Protein 1F44 (pdb70)

Radius of gyration: 23.49 Å; Cα contacts (8 Å, |Δi|>4): 409; chains: 1; bounding box: 59×59×64 Å

Structure (mmCIF, N/CA/C/O backbone):
data_1F44
#
_entry.id   1F44
#
_cell.length_a   160.653
_cell.length_b   160.653
_cell.length_c   160.653
_cell.angle_alpha   90.00
_cell.angle_beta   90.00
_cell.angle_gamma   90.00
#
_symmetry.space_group_name_H-M   'I 2 3'
#
loop_
_entity.id
_entity.type
_entity.pdbx_description
1 polymer "DNA (5'- D(*TP*AP*TP*AP*AP*CP*TP*TP*CP*GP*TP*AP*TP*AP*GP*C)-3')"
2 polymer "DNA (5'-D(*AP*TP*AP*TP*GP*CP*TP*AP*TP*AP*CP*GP*AP*AP*GP*TP*TP*AP*T)-3')"
3 polymer 'CRE RECOMBINASE'
4 water water
#
loop_
_atom_site.group_PDB
_atom_site.id
_atom_site.type_symbol
_atom_site.label_atom_id
_atom_site.label_alt_id
_atom_site.label_comp_id
_atom_site.label_asym_id
_atom_site.label_entity_id
_atom_site.label_seq_id
_atom_site.pdbx_PDB_ins_code
_atom_site.Cartn_x
_atom_site.Cartn_y
_atom_site.Cartn_z
_atom_site.occupancy
_atom_site.B_iso_or_equiv
_atom_site.auth_seq_id
_atom_site.auth_comp_id
_atom_site.auth_asym_id
_atom_site.auth_atom_id
_atom_site.pdbx_PDB_model_num
ATOM 712 N N . SER C 3 1 ? 144.956 100.877 144.119 1.00 100.00 20 SER A N 1
ATOM 713 C CA . SER C 3 1 ? 145.752 101.440 145.212 1.00 99.40 20 SER A CA 1
ATOM 714 C C . SER C 3 1 ? 144.857 101.684 146.415 1.00 100.00 20 SER A C 1
ATOM 715 O O . SER C 3 1 ? 143.818 102.317 146.292 1.00 99.88 20 SER A O 1
ATOM 718 N N . ASP C 3 2 ? 145.258 101.174 147.572 1.00 99.91 21 ASP A N 1
ATOM 719 C CA . ASP C 3 2 ? 144.474 101.359 148.777 1.00 98.85 21 ASP A CA 1
ATOM 720 C C . ASP C 3 2 ? 144.408 102.831 149.187 1.00 100.00 21 ASP A C 1
ATOM 721 O O . ASP C 3 2 ? 143.320 103.363 149.416 1.00 99.54 21 ASP A O 1
ATOM 726 N N . GLU C 3 3 ? 145.552 103.513 149.239 1.00 100.00 22 GLU A N 1
ATOM 727 C CA . GLU C 3 3 ? 145.529 104.931 149.605 1.00 99.52 22 GLU A CA 1
ATOM 728 C C . GLU C 3 3 ? 144.322 105.534 148.910 1.00 100.00 22 GLU A C 1
ATOM 729 O O . GLU C 3 3 ? 143.573 106.327 149.488 1.00 100.00 22 GLU A O 1
ATOM 735 N N . VAL C 3 4 ? 144.139 105.148 147.655 1.00 95.76 23 VAL A N 1
ATOM 736 C CA . VAL C 3 4 ? 142.990 105.607 146.913 1.00 92.56 23 VAL A CA 1
ATOM 737 C C . VAL C 3 4 ? 141.826 104.672 147.252 1.00 93.17 23 VAL A C 1
ATOM 738 O O . VAL C 3 4 ? 140.720 105.122 147.510 1.00 90.26 23 VAL A O 1
ATOM 742 N N . ARG C 3 5 ? 142.106 103.373 147.326 1.00 95.15 24 ARG A N 1
ATOM 743 C CA . ARG C 3 5 ? 141.085 102.361 147.636 1.00 97.78 24 ARG A CA 1
ATOM 744 C C . ARG C 3 5 ? 140.710 102.413 149.098 1.00 100.00 24 ARG A C 1
ATOM 745 O O . ARG C 3 5 ? 139.623 102.889 149.462 1.00 97.86 24 ARG A O 1
ATOM 753 N N . LYS C 3 6 ? 141.640 101.916 149.922 1.00 99.55 25 LYS A N 1
ATOM 754 C CA . LYS C 3 6 ? 141.507 101.883 151.369 1.00 97.95 25 LYS A CA 1
ATOM 755 C C . LYS C 3 6 ? 140.783 103.158 151.803 1.00 100.00 25 LYS A C 1
ATOM 756 O O . LYS C 3 6 ? 139.931 103.142 152.714 1.00 100.00 25 LYS A O 1
ATOM 762 N N . ASN C 3 7 ? 141.092 104.249 151.112 1.00 98.56 26 ASN A N 1
ATOM 763 C CA . ASN C 3 7 ? 140.420 105.499 151.371 1.00 98.22 26 ASN A CA 1
ATOM 764 C C . ASN C 3 7 ? 139.104 105.551 150.622 1.00 100.00 26 ASN A C 1
ATOM 765 O O . ASN C 3 7 ? 138.096 105.990 151.182 1.00 100.00 26 ASN A O 1
ATOM 770 N N . LEU C 3 8 ? 139.090 105.123 149.361 1.00 95.45 27 LEU A N 1
ATOM 771 C CA . LEU C 3 8 ? 137.824 105.149 148.641 1.00 92.58 27 LEU A CA 1
ATOM 772 C C . LEU C 3 8 ? 136.876 104.104 149.216 1.00 99.82 27 LEU A C 1
ATOM 773 O O . LEU C 3 8 ? 135.730 103.976 148.790 1.00 100.00 27 LEU A O 1
ATOM 778 N N . MET C 3 9 ? 137.350 103.403 150.241 1.00 96.50 28 MET A N 1
ATOM 779 C CA . MET C 3 9 ? 136.492 102.501 150.964 1.00 96.08 28 MET A CA 1
ATOM 780 C C . MET C 3 9 ? 135.747 103.555 151.762 1.00 98.27 28 MET A C 1
ATOM 781 O O . MET C 3 9 ? 134.542 103.489 151.933 1.00 100.00 28 MET A O 1
ATOM 786 N N . ASP C 3 10 ? 136.497 104.564 152.193 1.00 93.48 29 ASP A N 1
ATOM 787 C CA . ASP C 3 10 ? 135.962 105.664 152.986 1.00 93.69 29 ASP A CA 1
ATOM 788 C C . ASP C 3 10 ? 135.652 106.977 152.255 1.00 100.00 29 ASP A C 1
ATOM 789 O O . ASP C 3 10 ? 136.542 107.598 151.650 1.00 100.00 29 ASP A O 1
ATOM 794 N N . MET C 3 11 ? 134.374 107.378 152.361 1.00 100.00 30 MET A N 1
ATOM 795 C CA . MET C 3 11 ? 133.784 108.635 151.835 1.00 99.84 30 MET A CA 1
ATOM 796 C C . MET C 3 11 ? 132.483 108.618 151.010 1.00 100.00 30 MET A C 1
ATOM 797 O O . MET C 3 11 ? 131.818 107.586 150.871 1.00 99.61 30 MET A O 1
ATOM 802 N N . PHE C 3 12 ? 132.142 109.794 150.486 1.00 97.55 31 PHE A N 1
ATOM 803 C CA . PHE C 3 12 ? 130.950 109.984 149.674 1.00 94.23 31 PHE A CA 1
ATOM 804 C C . PHE C 3 12 ? 129.721 109.548 150.479 1.00 100.00 31 PHE A C 1
ATOM 805 O O . PHE C 3 12 ? 129.072 108.535 150.182 1.00 100.00 31 PHE A O 1
ATOM 813 N N . ARG C 3 13 ? 129.456 110.335 151.529 1.00 99.82 32 ARG A N 1
ATOM 814 C CA . ARG C 3 13 ? 128.401 110.116 152.531 1.00 99.92 32 ARG A CA 1
ATOM 815 C C . ARG C 3 13 ? 127.084 109.427 152.198 1.00 100.00 32 ARG A C 1
ATOM 816 O O . ARG C 3 13 ? 126.405 108.917 153.088 1.00 99.67 32 ARG A O 1
ATOM 824 N N . ASP C 3 14 ? 126.705 109.413 150.935 1.00 99.75 33 ASP A N 1
ATOM 825 C CA . ASP C 3 14 ? 125.461 108.758 150.584 1.00 99.68 33 ASP A CA 1
ATOM 826 C C . ASP C 3 14 ? 125.544 107.930 149.315 1.00 100.00 33 ASP A C 1
ATOM 827 O O . ASP C 3 14 ? 125.167 108.378 148.234 1.00 99.92 33 ASP A O 1
ATOM 832 N N . ARG C 3 15 ? 126.053 106.706 149.470 1.00 97.09 34 ARG A N 1
ATOM 833 C CA . ARG C 3 15 ? 126.214 105.747 148.372 1.00 95.01 34 ARG A CA 1
ATOM 834 C C . ARG C 3 15 ? 125.236 105.951 147.222 1.00 98.63 34 ARG A C 1
ATOM 835 O O . ARG C 3 15 ? 125.641 106.356 146.124 1.00 98.46 34 ARG A O 1
ATOM 843 N N . GLN C 3 16 ? 123.954 105.680 147.476 1.00 95.07 35 GLN A N 1
ATOM 844 C CA . GLN C 3 16 ? 122.917 105.805 146.456 1.00 92.97 35 GLN A CA 1
ATOM 845 C C . GLN C 3 16 ? 122.887 107.136 145.685 1.00 91.06 35 GLN A C 1
ATOM 846 O O . GLN C 3 16 ? 121.937 107.423 144.954 1.00 91.99 35 GLN A O 1
ATOM 852 N N . ALA C 3 17 ? 123.959 107.916 145.829 1.00 80.50 36 ALA A N 1
ATOM 853 C CA . ALA C 3 17 ? 124.140 109.172 145.131 1.00 76.96 36 ALA A CA 1
ATOM 854 C C . ALA C 3 17 ? 124.668 108.880 143.724 1.00 78.37 36 ALA A C 1
ATOM 855 O O . ALA C 3 17 ? 124.394 109.627 142.799 1.00 82.02 36 ALA A O 1
ATOM 857 N N . PHE C 3 18 ? 125.443 107.810 143.567 1.00 71.21 37 PHE A N 1
ATOM 858 C CA . PHE C 3 18 ? 125.959 107.430 142.249 1.00 68.66 37 PHE A CA 1
ATOM 859 C C . PHE C 3 18 ? 125.725 105.967 141.986 1.00 62.59 37 PHE A C 1
ATOM 860 O O . PHE C 3 18 ? 125.695 105.144 142.905 1.00 63.11 37 PHE A O 1
ATOM 868 N N . SER C 3 19 ? 125.601 105.630 140.714 1.00 55.77 38 SER A N 1
ATOM 869 C CA . SER C 3 19 ? 125.383 104.249 140.322 1.00 52.89 38 SER A CA 1
ATOM 870 C C . SER C 3 19 ? 126.622 103.431 140.713 1.00 54.52 38 SER A C 1
ATOM 871 O O . SER C 3 19 ? 127.733 103.967 140.819 1.00 54.34 38 SER A O 1
ATOM 874 N N . GLU C 3 20 ? 126.434 102.146 140.966 1.00 50.75 39 GLU A N 1
ATOM 875 C CA . GLU C 3 20 ? 127.562 101.282 141.301 1.00 52.45 39 GLU A CA 1
ATOM 876 C C . GLU C 3 20 ? 128.571 101.268 140.127 1.00 54.42 39 GLU A C 1
ATOM 877 O O . GLU C 3 20 ? 129.782 101.357 140.317 1.00 47.90 39 GLU A O 1
ATOM 883 N N . HIS C 3 21 ? 128.070 101.154 138.905 1.00 53.82 40 HIS A N 1
ATOM 884 C CA . HIS C 3 21 ? 128.972 101.186 137.773 1.00 53.16 40 HIS A CA 1
ATOM 885 C C . HIS C 3 21 ? 129.743 102.508 137.864 1.00 63.20 40 HIS A C 1
ATOM 886 O O . HIS C 3 21 ? 130.966 102.534 137.717 1.00 67.41 40 HIS A O 1
ATOM 893 N N . THR C 3 22 ? 129.043 103.601 138.150 1.00 52.77 41 THR A N 1
ATOM 894 C CA . THR C 3 22 ? 129.735 104.877 138.255 1.00 50.99 41 THR A CA 1
ATOM 895 C C . THR C 3 22 ? 130.860 104.807 139.312 1.00 55.70 41 THR A C 1
ATOM 896 O O . THR C 3 22 ? 131.971 105.274 139.070 1.00 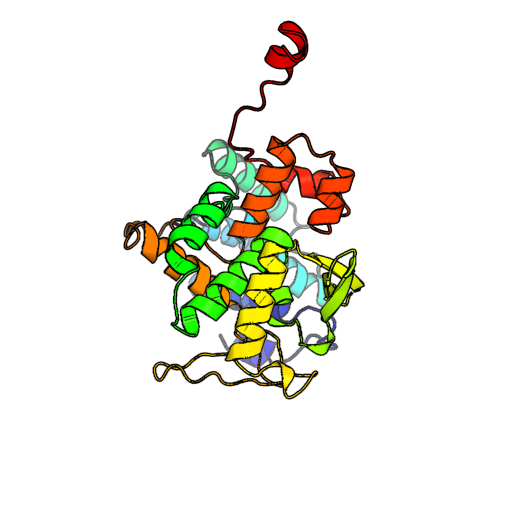54.52 41 THR A O 1
ATOM 900 N N . TRP C 3 23 ? 130.580 104.225 140.473 1.00 47.54 42 TRP A N 1
ATOM 901 C CA . TRP C 3 23 ? 131.604 104.159 141.502 1.00 45.39 42 TRP A CA 1
ATOM 902 C C . TRP C 3 23 ? 132.813 103.394 141.038 1.00 49.50 42 TRP A C 1
ATOM 903 O O . TRP C 3 23 ? 133.934 103.724 141.374 1.00 55.02 42 TRP A O 1
ATOM 924 N N . LYS C 3 24 ? 132.581 102.356 140.254 1.00 48.06 43 LYS A N 1
ATOM 925 C CA . LYS C 3 24 ? 133.664 101.501 139.747 1.00 45.10 43 LYS A CA 1
ATOM 926 C C . LYS C 3 24 ? 134.635 102.290 138.872 1.00 44.23 43 LYS A C 1
ATOM 927 O O . LYS C 3 24 ? 135.841 102.156 138.984 1.00 41.58 43 LYS A O 1
ATOM 933 N N . MET C 3 25 ? 134.082 103.114 137.996 1.00 40.40 44 MET A N 1
ATOM 934 C CA . MET C 3 25 ? 134.892 103.910 137.112 1.00 40.89 44 MET A CA 1
ATOM 935 C C . MET C 3 25 ? 135.669 104.971 137.875 1.00 47.37 44 MET A C 1
ATOM 936 O O . MET C 3 25 ? 136.834 105.207 137.584 1.00 47.33 44 MET A O 1
ATOM 941 N N . LEU C 3 26 ? 135.028 105.592 138.864 1.00 46.23 45 LEU A N 1
ATOM 942 C CA . LEU C 3 26 ? 135.684 106.626 139.665 1.00 45.30 45 LEU A CA 1
ATOM 943 C C . LEU C 3 26 ? 136.934 106.048 140.313 1.00 48.75 45 LEU A C 1
ATOM 944 O O . LEU C 3 26 ? 138.004 106.670 140.350 1.00 46.40 45 LEU A O 1
ATOM 949 N N . LEU C 3 27 ? 136.787 104.833 140.814 1.00 42.10 46 LEU A N 1
ATOM 950 C CA . LEU C 3 27 ? 137.880 104.133 141.459 1.00 41.29 46 LEU A CA 1
ATOM 951 C C . LEU C 3 27 ? 139.009 103.758 140.471 1.00 48.36 46 LEU A C 1
ATOM 952 O O . LEU C 3 27 ? 140.194 103.890 140.792 1.00 44.91 46 LEU A O 1
ATOM 957 N N . SER C 3 28 ? 138.647 103.248 139.292 1.00 43.78 47 SER A N 1
ATOM 958 C CA . SER C 3 28 ? 139.650 102.860 138.313 1.00 42.65 47 SER A CA 1
ATOM 959 C C . SER C 3 28 ? 140.436 104.116 137.891 1.00 42.52 47 SER A C 1
ATOM 960 O O . SER C 3 28 ? 141.665 104.111 137.829 1.00 39.41 47 SER A O 1
ATOM 963 N N . VAL C 3 29 ? 139.710 105.193 137.624 1.00 35.75 48 VAL A N 1
ATOM 964 C CA . VAL C 3 29 ? 140.332 106.440 137.226 1.00 34.04 48 VAL A CA 1
ATOM 965 C C . VAL C 3 29 ? 141.273 106.964 138.325 1.00 41.37 48 VAL A C 1
ATOM 966 O O . VAL C 3 29 ? 142.415 107.322 138.054 1.00 34.92 48 VAL A O 1
ATOM 970 N N . CYS C 3 30 ? 140.805 106.910 139.574 1.00 43.26 49 CYS A N 1
ATOM 971 C CA . CYS C 3 30 ? 141.578 107.353 140.732 1.00 42.13 49 CYS A CA 1
ATOM 972 C C . CYS C 3 30 ? 142.864 106.545 140.907 1.00 41.97 49 CYS A C 1
ATOM 973 O O . CYS C 3 30 ? 143.920 107.078 141.280 1.00 40.74 49 CYS A O 1
ATOM 976 N N . ARG C 3 31 ? 142.785 105.259 140.614 1.00 36.13 50 ARG A N 1
ATOM 977 C CA . ARG C 3 31 ? 143.956 104.419 140.688 1.00 37.42 50 ARG A CA 1
ATOM 978 C C . ARG C 3 31 ? 144.946 104.886 139.610 1.00 44.95 50 ARG A C 1
ATOM 979 O O . ARG C 3 31 ? 146.128 105.067 139.869 1.00 44.95 50 ARG A O 1
ATOM 987 N N . SER C 3 32 ? 144.436 105.105 138.406 1.00 40.46 51 SER A N 1
ATOM 988 C CA . SER C 3 32 ? 145.256 105.536 137.283 1.00 39.99 51 SER A CA 1
ATOM 989 C C . SER C 3 32 ? 145.926 106.885 137.558 1.00 40.01 51 SER A C 1
ATOM 990 O O . SER C 3 32 ? 147.145 107.027 137.444 1.00 36.49 51 SER A O 1
ATOM 993 N N . TRP C 3 33 ? 145.109 107.863 137.906 1.00 32.23 52 TRP A N 1
ATOM 994 C CA . TRP C 3 33 ? 145.588 109.181 138.203 1.00 33.33 52 TRP A CA 1
ATOM 995 C C . TRP C 3 33 ? 146.616 109.145 139.356 1.00 45.75 52 TRP A C 1
ATOM 996 O O . TRP C 3 33 ? 147.657 109.782 139.262 1.00 50.85 52 TRP A O 1
ATOM 1007 N N . ALA C 3 34 ? 146.337 108.371 140.412 1.00 42.63 53 ALA A N 1
ATOM 1008 C CA . ALA C 3 34 ? 147.236 108.249 141.582 1.00 39.15 53 ALA A CA 1
ATOM 1009 C C . ALA C 3 34 ? 148.601 107.628 141.202 1.00 41.39 53 ALA A C 1
ATOM 1010 O O . ALA C 3 34 ? 149.673 108.103 141.627 1.00 36.47 53 ALA A O 1
ATOM 1012 N N . ALA C 3 35 ? 148.557 106.550 140.428 1.00 33.64 54 ALA A N 1
ATOM 1013 C CA . ALA C 3 35 ? 149.777 105.900 139.986 1.00 30.60 54 ALA A CA 1
ATOM 1014 C C . ALA C 3 35 ? 150.637 106.896 139.165 1.00 39.63 54 ALA A C 1
ATOM 1015 O O . ALA C 3 35 ? 151.854 106.939 139.327 1.00 38.89 54 ALA A O 1
ATOM 1017 N N . TRP C 3 36 ? 149.995 107.666 138.271 1.00 31.92 55 TRP A N 1
ATOM 1018 C CA . TRP C 3 36 ? 150.703 108.621 137.410 1.00 30.97 55 TRP A CA 1
ATOM 1019 C C . TRP C 3 36 ? 151.295 109.740 138.237 1.00 39.98 55 TRP A C 1
ATOM 1020 O O . TRP C 3 36 ? 152.385 110.237 137.950 1.00 41.80 55 TRP A O 1
ATOM 1031 N N . CYS C 3 37 ? 150.549 110.158 139.247 1.00 35.39 56 CYS A N 1
ATOM 1032 C CA . CYS C 3 37 ? 151.015 111.189 140.136 1.00 35.21 56 CYS A CA 1
ATOM 1033 C C . CYS C 3 37 ? 152.241 110.658 140.922 1.00 40.77 56 CYS A C 1
ATOM 1034 O O . CYS C 3 37 ? 153.251 111.348 141.103 1.00 38.31 56 CYS A O 1
ATOM 1037 N N . LYS C 3 38 ? 152.156 109.407 141.350 1.00 35.72 57 LYS A N 1
ATOM 1038 C CA . LYS C 3 38 ? 153.247 108.809 142.090 1.00 32.76 57 LYS A CA 1
ATOM 1039 C C . LYS C 3 38 ? 154.535 108.737 141.265 1.00 42.58 57 LYS A C 1
ATOM 1040 O O . LYS C 3 38 ? 155.578 109.191 141.687 1.00 46.40 57 LYS A O 1
ATOM 1046 N N . LEU C 3 39 ? 154.442 108.144 140.083 1.00 38.72 58 LEU A N 1
ATOM 1047 C CA . LEU C 3 39 ? 155.577 107.986 139.178 1.00 37.70 58 LEU A CA 1
ATOM 1048 C C . LEU C 3 39 ? 156.198 109.324 138.779 1.00 36.20 58 LEU A C 1
ATOM 1049 O O . LEU C 3 39 ? 157.395 109.430 138.634 1.00 37.44 58 LEU A O 1
ATOM 1054 N N . ASN C 3 40 ? 155.367 110.330 138.577 1.00 30.51 59 ASN A N 1
ATOM 1055 C CA . ASN C 3 40 ? 155.834 111.611 138.115 1.00 28.63 59 ASN A CA 1
ATOM 1056 C C . ASN C 3 40 ? 155.949 112.607 139.223 1.00 33.09 59 ASN A C 1
ATOM 1057 O O . ASN C 3 40 ? 156.089 113.815 138.995 1.00 33.02 59 ASN A O 1
ATOM 1062 N N . ASN C 3 41 ? 155.801 112.133 140.438 1.00 34.35 60 ASN A N 1
ATOM 1063 C CA . ASN C 3 41 ? 155.898 113.034 141.571 1.00 34.86 60 ASN A CA 1
ATOM 1064 C C . ASN C 3 41 ? 154.997 114.248 141.583 1.00 39.44 60 ASN A C 1
ATOM 1065 O O . ASN C 3 41 ? 155.478 115.353 141.844 1.00 43.73 60 ASN A O 1
ATOM 1070 N N . ARG C 3 42 ? 153.697 114.073 141.344 1.00 35.90 61 ARG A N 1
ATOM 1071 C CA . ARG C 3 42 ? 152.767 115.210 141.423 1.00 33.88 61 ARG A CA 1
ATOM 1072 C C . ARG C 3 42 ? 151.768 114.983 142.553 1.00 43.42 61 ARG A C 1
ATOM 1073 O O . ARG C 3 42 ? 151.572 113.852 143.008 1.00 43.45 61 ARG A O 1
ATOM 1081 N N . LYS C 3 43 ? 151.092 116.053 142.958 1.00 45.25 62 LYS A N 1
ATOM 1082 C CA . LYS C 3 43 ? 150.075 115.997 144.020 1.00 44.51 62 LYS A CA 1
ATOM 1083 C C . LYS C 3 43 ? 148.771 115.445 143.474 1.00 45.20 62 LYS A C 1
ATOM 1084 O O . LYS C 3 43 ? 148.192 116.021 142.557 1.00 42.09 62 LYS A O 1
ATOM 1090 N N . TRP C 3 44 ? 148.296 114.352 144.073 1.00 50.38 63 TRP A N 1
ATOM 1091 C CA . TRP C 3 44 ? 147.052 113.698 143.644 1.00 54.21 63 TRP A CA 1
ATOM 1092 C C . TRP C 3 44 ? 145.747 114.413 143.965 1.00 55.81 63 TRP A C 1
AT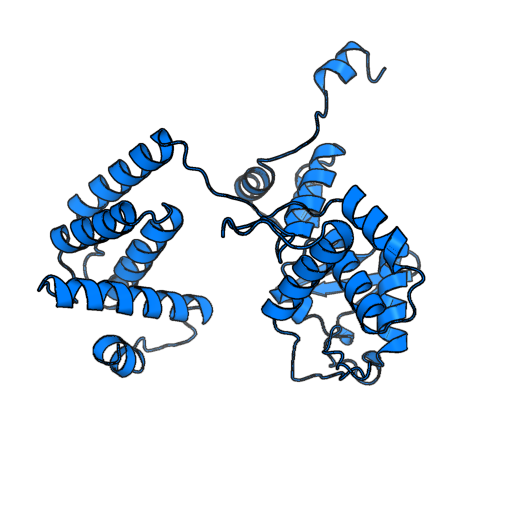OM 1093 O O . TRP C 3 44 ? 144.859 114.469 143.132 1.00 53.38 63 TRP A O 1
ATOM 1104 N N . PHE C 3 45 ? 145.672 115.049 145.128 1.00 58.65 64 PHE A N 1
ATOM 1105 C CA . PHE C 3 45 ? 144.492 115.836 145.496 1.00 58.49 64 PHE A CA 1
ATOM 1106 C C . PHE C 3 45 ? 144.806 116.909 146.530 1.00 51.99 64 PHE A C 1
ATOM 1107 O O . PHE C 3 45 ? 145.456 116.645 147.524 1.00 49.94 64 PHE A O 1
ATOM 1115 N N . PRO C 3 46 ? 144.337 118.125 146.300 1.00 45.82 65 PRO A N 1
ATOM 1116 C CA . PRO C 3 46 ? 143.579 118.474 145.111 1.00 45.73 65 PRO A CA 1
ATOM 1117 C C . PRO C 3 46 ? 144.514 118.566 143.906 1.00 58.97 65 PRO A C 1
ATOM 1118 O O . PRO C 3 46 ? 145.639 119.049 144.009 1.00 60.91 65 PRO A O 1
ATOM 1122 N N . ALA C 3 47 ? 144.014 118.132 142.757 1.00 53.59 66 ALA A N 1
ATOM 1123 C CA . ALA C 3 47 ? 144.783 118.122 141.525 1.00 50.30 66 ALA A CA 1
ATOM 1124 C C . ALA C 3 47 ? 145.094 119.503 140.973 1.00 56.06 66 ALA A C 1
ATOM 1125 O O . ALA C 3 47 ? 144.247 120.371 140.998 1.00 58.39 66 ALA A O 1
ATOM 1127 N N . GLU C 3 48 ? 146.300 119.695 140.434 1.00 52.89 67 GLU A N 1
ATOM 1128 C CA . GLU C 3 48 ? 146.642 120.968 139.804 1.00 51.17 67 GLU A CA 1
ATOM 1129 C C . GLU C 3 48 ? 146.381 120.870 138.324 1.00 47.65 67 GLU A C 1
ATOM 1130 O O . GLU C 3 48 ? 146.771 119.905 137.671 1.00 46.69 67 GLU A O 1
ATOM 1136 N N . PRO C 3 49 ? 145.727 121.889 137.798 1.00 42.96 68 PRO A N 1
ATOM 1137 C CA . PRO C 3 49 ? 145.350 121.939 136.386 1.00 43.02 68 PRO A CA 1
ATOM 1138 C C . PRO C 3 49 ? 146.416 121.501 135.402 1.00 48.14 68 PRO A C 1
ATOM 1139 O O . PRO C 3 49 ? 146.120 120.724 134.484 1.00 46.69 68 PRO A O 1
ATOM 1143 N N . GLU C 3 50 ? 147.632 122.044 135.562 1.00 43.53 69 GLU A N 1
ATOM 1144 C CA . GLU C 3 50 ? 148.759 121.763 134.658 1.00 40.23 69 GLU A CA 1
ATOM 1145 C C . GLU C 3 50 ? 149.097 120.301 134.712 1.00 40.68 69 GLU A C 1
ATOM 1146 O O . GLU C 3 50 ? 149.447 119.690 133.702 1.00 44.23 69 GLU A O 1
ATOM 1152 N N . ASP C 3 51 ? 148.913 119.727 135.893 1.00 32.35 70 ASP A N 1
ATOM 1153 C CA . ASP C 3 51 ? 149.103 118.304 136.097 1.00 33.34 70 ASP A CA 1
ATOM 1154 C C . ASP C 3 51 ? 147.983 117.489 135.429 1.00 40.38 70 ASP A C 1
ATOM 1155 O O . ASP C 3 51 ? 148.234 116.439 134.845 1.00 40.36 70 ASP A O 1
ATOM 1160 N N . VAL C 3 52 ? 146.744 117.951 135.546 1.00 39.41 71 VAL A N 1
ATOM 1161 C CA . VAL C 3 52 ? 145.644 117.227 134.927 1.00 37.60 71 VAL A CA 1
ATOM 1162 C C . VAL C 3 52 ? 145.865 117.274 133.441 1.00 33.53 71 VAL A C 1
ATOM 1163 O O . VAL C 3 52 ? 145.789 116.254 132.760 1.00 35.47 71 VAL A O 1
ATOM 1167 N N . ARG C 3 53 ? 146.179 118.461 132.941 1.00 31.79 72 ARG A N 1
ATOM 1168 C CA . ARG C 3 53 ? 146.459 118.631 131.526 1.00 34.25 72 ARG A CA 1
ATOM 1169 C C . ARG C 3 53 ? 147.492 117.618 131.012 1.00 39.87 72 ARG A C 1
ATOM 1170 O O . ARG C 3 53 ? 147.313 117.003 129.949 1.00 39.89 72 ARG A O 1
ATOM 1178 N N . ASP C 3 54 ? 148.589 117.476 131.751 1.00 35.60 73 ASP A N 1
ATOM 1179 C CA . ASP C 3 54 ? 149.653 116.566 131.340 1.00 33.92 73 ASP A CA 1
ATOM 1180 C C . ASP C 3 54 ? 149.183 115.128 131.431 1.00 34.94 73 ASP A C 1
ATOM 1181 O O . ASP C 3 54 ? 149.528 114.318 130.585 1.00 32.90 73 ASP A O 1
ATOM 1186 N N . TYR C 3 55 ? 148.372 114.813 132.442 1.00 31.29 74 TYR A N 1
ATOM 1187 C CA . TYR C 3 55 ? 147.829 113.450 132.594 1.00 29.37 74 TYR A CA 1
ATOM 1188 C C . TYR C 3 55 ? 146.906 113.068 131.422 1.00 29.44 74 TYR A C 1
ATOM 1189 O O . TYR C 3 55 ? 146.963 111.955 130.909 1.00 32.03 74 TYR A O 1
ATOM 1198 N N . LEU C 3 56 ? 146.090 114.006 130.966 1.00 28.04 75 LEU A N 1
ATOM 1199 C CA . LEU C 3 56 ? 145.221 113.743 129.820 1.00 29.20 75 LEU A CA 1
ATOM 1200 C C . LEU C 3 56 ? 146.068 113.488 128.554 1.00 33.07 75 LEU A C 1
ATOM 1201 O O . LEU C 3 56 ? 145.785 112.580 127.786 1.00 32.24 75 LEU A O 1
ATOM 1206 N N . LEU C 3 57 ? 147.123 114.283 128.359 1.00 29.97 76 LEU A N 1
ATOM 1207 C CA . LEU C 3 57 ? 148.018 114.109 127.210 1.00 27.30 76 LEU A CA 1
ATOM 1208 C C . LEU C 3 57 ? 148.698 112.743 127.276 1.00 29.88 76 LEU A C 1
ATOM 1209 O O . LEU C 3 57 ? 148.940 112.083 126.250 1.00 29.02 76 LEU A O 1
ATOM 1214 N N . TYR C 3 58 ? 148.965 112.311 128.503 1.00 28.34 77 TYR A N 1
ATOM 1215 C CA . TYR C 3 58 ? 149.557 111.009 128.753 1.00 27.14 77 TYR A CA 1
ATOM 1216 C C . TYR C 3 58 ? 148.584 109.891 128.263 1.00 32.57 77 TYR A C 1
ATOM 1217 O O . TYR C 3 58 ? 149.015 108.889 127.647 1.00 28.53 77 TYR A O 1
ATOM 1226 N N . LEU C 3 59 ? 147.280 110.085 128.515 1.00 27.70 78 LEU A N 1
ATOM 1227 C CA . LEU C 3 59 ? 146.264 109.100 128.090 1.00 26.27 78 LEU A CA 1
ATOM 1228 C C . LEU C 3 59 ? 146.223 109.088 126.575 1.00 28.74 78 LEU A C 1
ATOM 1229 O O . LEU C 3 59 ? 146.266 108.020 125.926 1.00 30.54 78 LEU A O 1
ATOM 1234 N N . GLN C 3 60 ? 146.178 110.286 126.004 1.00 25.38 79 GLN A N 1
ATOM 1235 C CA . GLN C 3 60 ? 146.173 110.406 124.570 1.00 24.81 79 GLN A CA 1
ATOM 1236 C C . GLN C 3 60 ? 147.456 109.779 123.956 1.00 35.08 79 GLN A C 1
ATOM 1237 O O . GLN C 3 60 ? 147.395 109.036 122.960 1.00 32.76 79 GLN A O 1
ATOM 1243 N N . ALA C 3 61 ? 148.614 110.058 124.568 1.00 32.93 80 ALA A N 1
ATOM 1244 C CA . ALA C 3 61 ? 149.878 109.535 124.045 1.00 30.09 80 ALA A CA 1
ATOM 1245 C C . ALA C 3 61 ? 149.988 108.024 124.183 1.00 38.62 80 ALA A C 1
ATOM 1246 O O . ALA C 3 61 ? 150.791 107.385 123.488 1.00 34.74 80 ALA A O 1
ATOM 1248 N N . ARG C 3 62 ? 149.129 107.434 125.018 1.00 36.22 81 ARG A N 1
ATOM 1249 C CA . ARG C 3 62 ? 149.103 105.992 125.086 1.00 34.96 81 ARG A CA 1
ATOM 1250 C C . ARG C 3 62 ? 148.049 105.309 124.220 1.00 37.05 81 ARG A C 1
ATOM 1251 O O . ARG C 3 62 ? 147.854 104.111 124.281 1.00 40.65 81 ARG A O 1
ATOM 1259 N N . GLY C 3 63 ? 147.429 106.084 123.352 1.00 30.83 82 GLY A N 1
ATOM 1260 C CA . GLY C 3 63 ? 146.469 105.529 122.414 1.00 33.00 82 GLY A CA 1
ATOM 1261 C C . GLY C 3 63 ? 145.029 105.420 122.906 1.00 35.67 82 GLY A C 1
ATOM 1262 O O . GLY C 3 63 ? 144.250 104.720 122.306 1.00 36.74 82 GLY A O 1
ATOM 1263 N N . LEU C 3 64 ? 144.664 106.109 123.975 1.00 28.56 83 LEU A N 1
ATOM 1264 C CA . LEU C 3 64 ? 143.288 105.994 124.432 1.00 28.58 83 LEU A CA 1
ATOM 1265 C C . LEU C 3 64 ? 142.296 106.821 123.605 1.00 35.25 83 LEU A C 1
ATOM 1266 O O . LEU C 3 64 ? 142.683 107.845 122.997 1.00 33.68 83 LEU A O 1
ATOM 1271 N N . ALA C 3 65 ? 141.029 106.363 123.579 1.00 30.57 84 ALA A N 1
ATOM 1272 C CA . ALA C 3 65 ? 139.963 107.029 122.820 1.00 29.74 84 ALA A CA 1
ATOM 1273 C C . ALA C 3 65 ? 139.544 108.297 123.512 1.00 31.77 84 ALA A C 1
ATOM 1274 O O . ALA C 3 65 ? 139.671 108.406 124.740 1.00 34.74 84 ALA A O 1
ATOM 1276 N N . VAL C 3 66 ? 139.015 109.243 122.742 1.00 30.59 85 VAL A N 1
ATOM 1277 C CA . VAL C 3 66 ? 138.548 110.509 123.311 1.00 31.48 85 VAL A CA 1
ATOM 1278 C C . VAL C 3 66 ? 137.504 110.250 124.406 1.00 30.79 85 VAL A C 1
ATOM 1279 O O . VAL C 3 66 ? 137.562 110.848 125.476 1.00 31.83 85 VAL A O 1
ATOM 1283 N N . LYS C 3 67 ? 136.572 109.335 124.158 1.00 28.62 86 LYS A N 1
ATOM 1284 C CA . LYS C 3 67 ? 135.574 109.048 125.180 1.00 29.98 86 LYS A CA 1
ATOM 1285 C C . LYS C 3 67 ? 136.221 108.541 126.484 1.00 31.85 86 LYS A C 1
ATOM 1286 O O . LYS C 3 67 ? 135.758 108.849 127.577 1.00 32.19 86 LYS A O 1
ATOM 1292 N N . THR C 3 68 ? 137.324 107.803 126.355 1.00 27.84 87 THR A N 1
ATOM 1293 C CA . THR C 3 68 ? 138.047 107.307 127.519 1.00 28.05 87 THR A CA 1
ATOM 1294 C C . THR C 3 68 ? 138.687 108.464 128.287 1.00 32.49 87 THR A C 1
ATOM 1295 O O . THR C 3 68 ? 138.601 108.546 129.530 1.00 28.76 87 THR A O 1
ATOM 1299 N N . ILE C 3 69 ? 139.336 109.364 127.543 1.00 29.89 88 ILE A N 1
ATOM 1300 C CA . ILE C 3 69 ? 139.991 110.527 128.148 1.00 27.93 88 ILE A CA 1
ATOM 1301 C C . ILE C 3 69 ? 138.970 111.426 128.881 1.00 33.42 88 ILE A C 1
ATOM 1302 O O . ILE C 3 69 ? 139.243 111.915 130.004 1.00 30.50 88 ILE A O 1
ATOM 1307 N N . GLN C 3 70 ? 137.800 111.636 128.234 1.00 32.57 89 GLN A N 1
ATOM 1308 C CA . GLN C 3 70 ? 136.675 112.439 128.772 1.00 31.66 89 GLN A CA 1
ATOM 1309 C C . GLN C 3 70 ? 136.230 111.768 130.073 1.00 35.05 89 GLN A C 1
ATOM 1310 O O . GLN C 3 70 ? 135.968 112.442 131.094 1.00 33.81 89 GLN A O 1
ATOM 1316 N N . GLN C 3 71 ? 136.218 110.432 130.069 1.00 32.92 90 GLN A N 1
ATOM 1317 C CA . GLN C 3 71 ? 135.855 109.695 131.280 1.00 33.50 90 GLN A CA 1
ATOM 1318 C C . GLN C 3 71 ? 136.764 110.031 132.487 1.00 39.81 90 GLN A C 1
ATOM 1319 O O . GLN C 3 71 ? 136.279 110.377 133.581 1.00 36.65 90 GLN A O 1
ATOM 1325 N N . HIS C 3 72 ? 138.080 109.926 132.281 1.00 35.20 91 HIS A N 1
ATOM 1326 C CA . HIS C 3 72 ? 139.051 110.211 133.342 1.00 29.73 91 HIS A CA 1
ATOM 1327 C C . HIS C 3 72 ? 138.916 111.657 133.783 1.00 31.23 91 HIS A C 1
ATOM 1328 O O . HIS C 3 72 ? 138.957 111.967 134.953 1.00 36.63 91 HIS A O 1
ATOM 1335 N N . LEU C 3 73 ? 138.772 112.554 132.838 1.00 30.13 92 LEU A N 1
ATOM 1336 C CA . LEU C 3 73 ? 138.620 113.953 133.228 1.00 32.39 92 LEU A CA 1
ATOM 1337 C C . LEU C 3 73 ? 137.337 114.055 134.042 1.00 40.55 92 LEU A C 1
ATOM 1338 O O . LEU C 3 73 ? 137.288 114.775 135.036 1.00 38.52 92 LEU A O 1
ATOM 1343 N N . GLY C 3 74 ? 136.292 113.347 133.574 1.00 40.45 93 GLY A N 1
ATOM 1344 C CA . GLY C 3 74 ? 134.962 113.342 134.204 1.00 38.63 93 GLY A CA 1
ATOM 1345 C C . GLY C 3 74 ? 135.014 112.981 135.689 1.00 41.33 93 GLY A C 1
ATOM 1346 O O . GLY C 3 74 ? 134.516 113.701 136.534 1.00 43.48 93 GLY A O 1
ATOM 1347 N N . GLN C 3 75 ? 135.632 111.862 135.999 1.00 38.68 94 GLN A N 1
ATOM 1348 C CA . GLN C 3 75 ? 135.760 111.443 137.380 1.00 38.48 94 GLN A CA 1
ATOM 1349 C C . GLN C 3 75 ? 136.561 112.422 138.231 1.00 47.11 94 GLN A C 1
ATOM 1350 O O . GLN C 3 75 ? 136.250 112.652 139.404 1.00 45.85 94 GLN A O 1
ATOM 1356 N N . LEU C 3 76 ? 137.606 112.985 137.636 1.00 46.34 95 LEU A N 1
ATOM 1357 C CA . LEU C 3 76 ? 138.464 113.922 138.349 1.00 45.19 95 LEU A CA 1
ATOM 1358 C C . LEU C 3 76 ? 137.626 115.110 138.737 1.00 49.14 95 LEU A C 1
ATOM 1359 O O . LEU C 3 76 ? 137.703 115.598 139.851 1.00 47.66 95 LEU A O 1
ATOM 1364 N N . ASN C 3 77 ? 136.836 115.587 137.784 1.00 49.01 96 ASN A N 1
ATOM 1365 C CA . ASN C 3 77 ? 135.962 116.717 138.033 1.00 50.02 96 ASN A CA 1
ATOM 1366 C C . ASN C 3 77 ? 135.036 116.339 139.185 1.00 62.12 96 ASN A C 1
ATOM 1367 O O . ASN C 3 77 ? 134.802 117.133 140.099 1.00 62.80 96 ASN A O 1
ATOM 1372 N N . MET C 3 78 ? 134.505 115.121 139.132 1.00 62.17 97 MET A N 1
ATOM 1373 C CA . MET C 3 78 ? 133.616 114.672 140.175 1.00 64.91 97 MET A CA 1
ATOM 1374 C C . MET C 3 78 ? 134.361 114.705 141.503 1.00 69.36 97 MET A C 1
ATOM 1375 O O . MET C 3 78 ? 134.229 115.663 142.261 1.00 71.27 97 MET A O 1
ATOM 1380 N N . LEU C 3 79 ? 135.173 113.691 141.776 1.00 64.79 98 LEU A N 1
ATOM 1381 C CA . LEU C 3 79 ? 135.948 113.673 143.018 1.00 66.62 98 LEU A CA 1
ATOM 1382 C C . LEU C 3 79 ? 136.007 115.102 143.589 1.00 72.20 98 LEU A C 1
ATOM 1383 O O . LEU C 3 79 ? 135.658 115.365 144.738 1.00 73.60 98 LEU A O 1
ATOM 1388 N N . HIS C 3 80 ? 136.479 116.015 142.760 1.00 64.12 99 HIS A N 1
ATOM 1389 C CA . HIS C 3 80 ? 136.617 117.398 143.131 1.00 63.05 99 HIS A CA 1
ATOM 1390 C C . HIS C 3 80 ? 135.297 118.140 143.359 1.00 68.30 99 HIS A C 1
ATOM 1391 O O . HIS C 3 80 ? 135.171 118.879 144.332 1.00 69.56 99 HIS A O 1
ATOM 1398 N N . ARG C 3 81 ? 134.332 117.993 142.457 1.00 64.30 100 ARG A N 1
ATOM 1399 C CA . ARG C 3 81 ? 133.067 118.696 142.635 1.00 63.96 100 ARG A CA 1
ATOM 1400 C C . ARG C 3 81 ? 132.455 118.416 144.023 1.00 71.88 100 ARG A C 1
ATOM 1401 O O . ARG C 3 81 ? 131.950 119.330 144.683 1.00 75.20 100 ARG A O 1
ATOM 1409 N N . ARG C 3 82 ? 132.542 117.163 144.473 1.00 65.92 101 ARG A N 1
ATOM 1410 C CA . ARG C 3 82 ? 131.996 116.755 145.765 1.00 66.72 101 ARG A CA 1
ATOM 1411 C C . ARG C 3 82 ? 132.575 117.404 147.022 1.00 82.27 101 ARG A C 1
ATOM 1412 O O . ARG C 3 82 ? 131.895 117.468 148.041 1.00 89.57 101 ARG A O 1
ATOM 1420 N N . SER C 3 83 ? 133.833 117.824 146.983 1.00 79.00 102 SER A N 1
ATOM 1421 C CA . SER C 3 83 ? 134.436 118.462 148.144 1.00 76.46 102 SER A CA 1
ATOM 1422 C C . SER C 3 83 ? 134.556 119.928 147.835 1.00 78.76 102 SER A C 1
ATOM 1423 O O . SER C 3 83 ? 135.503 120.583 148.257 1.00 80.39 102 SER A O 1
ATOM 1426 N N . GLY C 3 84 ? 133.604 120.433 147.063 1.00 74.29 103 GLY A N 1
ATOM 1427 C CA . GLY C 3 84 ? 133.588 121.843 146.692 1.00 74.47 103 GLY A CA 1
ATOM 1428 C C . GLY C 3 84 ? 134.971 122.432 146.435 1.00 77.85 103 GLY A C 1
ATOM 1429 O O . GLY C 3 84 ? 135.515 123.144 147.284 1.00 77.61 103 GLY A O 1
ATOM 1430 N N . LEU C 3 85 ? 135.515 122.130 145.253 1.00 72.73 104 LEU A N 1
ATOM 1431 C CA . LEU C 3 85 ? 136.805 122.642 144.788 1.00 67.62 104 LEU A CA 1
ATOM 1432 C C . LEU C 3 85 ? 136.638 122.868 143.285 1.00 76.22 104 LEU A C 1
ATOM 1433 O O . LEU C 3 85 ? 135.979 122.069 142.609 1.00 79.67 104 LEU A O 1
ATOM 1438 N N . PRO C 3 86 ? 137.187 123.956 142.757 1.00 70.81 105 PRO A N 1
ATOM 1439 C CA . PRO C 3 86 ? 137.072 124.202 141.319 1.00 69.66 105 PRO A CA 1
ATOM 1440 C C . PRO C 3 86 ? 137.403 122.884 140.608 1.00 72.95 105 PRO A C 1
ATOM 1441 O O . PRO C 3 86 ? 138.404 122.228 140.920 1.00 73.69 105 PRO A O 1
ATOM 1445 N N . ARG C 3 87 ? 136.531 122.470 139.701 1.00 66.76 106 ARG A N 1
ATOM 1446 C CA . ARG C 3 87 ? 136.735 121.226 138.979 1.00 64.50 106 ARG A CA 1
ATOM 1447 C C . ARG C 3 87 ? 137.906 121.421 138.050 1.00 63.51 106 ARG A C 1
ATOM 1448 O O . ARG C 3 87 ? 138.027 122.480 137.427 1.00 59.07 106 ARG A O 1
ATOM 1456 N N . PRO C 3 88 ? 138.750 120.393 137.917 1.00 58.76 107 PRO A N 1
ATOM 1457 C CA . PRO C 3 88 ? 139.881 120.513 137.012 1.00 55.98 107 PRO A CA 1
ATOM 1458 C C . PRO C 3 88 ? 139.449 121.104 135.672 1.00 54.61 107 PRO A C 1
ATOM 1459 O O . PRO C 3 88 ? 140.147 121.947 135.115 1.00 55.16 107 PRO A O 1
ATOM 1463 N N . SER C 3 89 ? 138.281 120.707 135.181 1.00 46.92 108 SER A N 1
ATOM 1464 C CA . SER C 3 89 ? 137.807 121.231 133.910 1.00 45.81 108 SER A CA 1
ATOM 1465 C C . SER C 3 89 ? 137.621 122.737 133.840 1.00 59.68 108 SER A C 1
ATOM 1466 O O . SER C 3 89 ? 137.623 123.297 132.746 1.00 61.45 108 SER A O 1
ATOM 1469 N N . ASP C 3 90 ? 137.394 123.399 134.973 1.00 63.98 109 ASP A N 1
ATOM 1470 C CA . ASP C 3 90 ? 137.191 124.845 134.919 1.00 69.10 109 ASP A CA 1
ATOM 1471 C C . ASP C 3 90 ? 138.456 125.674 134.906 1.00 77.62 109 ASP A C 1
ATOM 1472 O O . ASP C 3 90 ? 138.413 126.911 134.955 1.00 78.66 109 ASP A O 1
ATOM 1477 N N . SER C 3 91 ? 139.576 124.972 134.795 1.00 74.74 110 SER A N 1
ATOM 1478 C CA . SER C 3 91 ? 140.888 125.567 134.662 1.00 71.98 110 SER A CA 1
ATOM 1479 C C . SER C 3 91 ? 140.987 125.695 133.159 1.00 67.96 110 SER A C 1
ATOM 1480 O O . SER C 3 91 ? 140.611 124.786 132.444 1.00 70.42 110 SER A O 1
ATOM 1483 N N . ASN C 3 92 ? 141.443 126.818 132.656 1.00 61.33 111 ASN A N 1
ATOM 1484 C CA . ASN C 3 92 ? 141.498 126.944 131.222 1.00 60.82 111 ASN A CA 1
ATOM 1485 C C . ASN C 3 92 ? 142.576 126.071 130.591 1.00 60.54 111 ASN A C 1
ATOM 1486 O O . ASN C 3 92 ? 142.520 125.775 129.403 1.00 60.69 111 ASN A O 1
ATOM 1491 N N . ALA C 3 93 ? 143.524 125.592 131.388 1.00 53.89 112 ALA A N 1
ATOM 1492 C CA . ALA C 3 93 ? 144.561 124.718 130.829 1.00 53.46 112 ALA A CA 1
ATOM 1493 C C . ALA C 3 93 ? 143.965 123.365 130.426 1.00 54.25 112 ALA A C 1
ATOM 1494 O O . ALA C 3 93 ? 144.331 122.784 129.400 1.00 52.75 112 ALA A O 1
ATOM 1496 N N . VAL C 3 94 ? 143.027 122.886 131.235 1.00 50.99 113 VAL A N 1
ATOM 1497 C CA . VAL C 3 94 ? 142.354 121.612 130.980 1.00 51.87 113 VAL A CA 1
ATOM 1498 C C . VAL C 3 94 ? 141.347 121.747 129.840 1.00 56.15 113 VAL A C 1
ATOM 1499 O O . VAL C 3 94 ? 141.168 120.830 129.046 1.00 57.62 113 VAL A O 1
ATOM 1503 N N . SER C 3 95 ? 1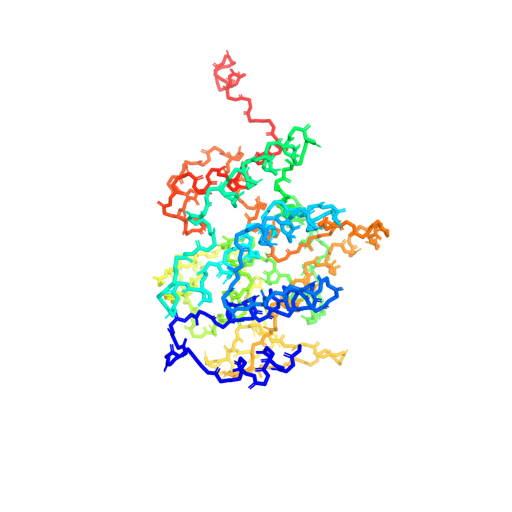40.727 122.917 129.743 1.00 50.92 114 SER A N 1
ATOM 1504 C CA . SER C 3 95 ? 139.771 123.190 128.683 1.00 51.23 114 SER A CA 1
ATOM 1505 C C . SER C 3 95 ? 140.432 123.224 127.321 1.00 51.69 114 SER A C 1
ATOM 1506 O O . SER C 3 95 ? 139.934 122.647 126.371 1.00 55.66 114 SER A O 1
ATOM 1509 N N . LEU C 3 96 ? 141.539 123.937 127.211 1.00 49.15 115 LEU A N 1
ATOM 1510 C CA . LEU C 3 96 ? 142.229 124.017 125.923 1.00 50.36 115 LEU A CA 1
ATOM 1511 C C . LEU C 3 96 ? 142.696 122.627 125.550 1.00 47.76 115 LEU A C 1
ATOM 1512 O O . LEU C 3 96 ? 142.621 122.219 124.376 1.00 47.28 115 LEU A O 1
ATOM 1517 N N . VAL C 3 97 ? 143.178 121.884 126.544 1.00 41.52 116 VAL A N 1
ATOM 1518 C CA . VAL C 3 97 ? 143.655 120.550 126.239 1.00 41.45 116 VAL A CA 1
ATOM 1519 C C . VAL C 3 97 ? 142.612 119.607 125.663 1.00 44.74 116 VAL A C 1
ATOM 1520 O O . VAL C 3 97 ? 142.855 118.948 124.637 1.00 43.58 116 VAL A O 1
ATOM 1524 N N . MET C 3 98 ? 141.445 119.549 126.303 1.00 41.73 117 MET A N 1
ATOM 1525 C CA . MET C 3 98 ? 140.376 118.666 125.821 1.00 41.22 117 MET A CA 1
ATOM 1526 C C . MET C 3 98 ? 139.950 119.033 124.403 1.00 48.99 117 MET A C 1
ATOM 1527 O O . MET C 3 98 ? 139.621 118.174 123.588 1.00 48.84 117 MET A O 1
ATOM 1532 N N . ARG C 3 99 ? 140.030 120.325 124.106 1.00 49.03 118 ARG A N 1
ATOM 1533 C CA . ARG C 3 99 ? 139.707 120.862 122.799 1.00 49.06 118 ARG A CA 1
ATOM 1534 C C . ARG C 3 99 ? 140.786 120.411 121.811 1.00 52.35 118 ARG A C 1
ATOM 1535 O O . ARG C 3 99 ? 140.488 119.797 120.786 1.00 56.51 118 ARG A O 1
ATOM 1543 N N . ARG C 3 100 ? 142.048 120.681 122.129 1.00 48.42 119 ARG A N 1
ATOM 1544 C CA . ARG C 3 100 ? 143.110 120.246 121.235 1.00 49.74 119 ARG A CA 1
ATOM 1545 C C . ARG C 3 100 ? 142.984 118.744 120.982 1.00 58.34 119 ARG A C 1
ATOM 1546 O O . ARG C 3 100 ? 142.915 118.318 119.834 1.00 60.97 119 ARG A O 1
ATOM 1554 N N . ILE C 3 101 ? 142.914 117.962 122.067 1.00 53.46 120 ILE A N 1
ATOM 1555 C CA . ILE C 3 101 ? 142.792 116.490 122.004 1.00 46.74 120 ILE A CA 1
ATOM 1556 C C . ILE C 3 101 ? 141.666 115.998 121.086 1.00 50.54 120 ILE A C 1
ATOM 1557 O O . ILE C 3 101 ? 141.853 115.083 120.272 1.00 53.68 120 ILE A O 1
ATOM 1562 N N . ARG C 3 102 ? 140.509 116.624 121.207 1.00 47.13 121 ARG A N 1
ATOM 1563 C CA . ARG C 3 102 ? 139.366 116.255 120.384 1.00 52.25 121 ARG A CA 1
ATOM 1564 C C . ARG C 3 102 ? 139.628 116.501 118.919 1.00 62.52 121 ARG A C 1
ATOM 1565 O O . ARG C 3 102 ? 139.290 115.689 118.073 1.00 71.20 121 ARG A O 1
ATOM 1573 N N . LYS C 3 103 ? 140.220 117.648 118.628 1.00 56.01 122 LYS A N 1
ATOM 1574 C CA . LYS C 3 103 ? 140.521 118.032 117.256 1.00 51.70 122 LYS A CA 1
ATOM 1575 C C . LYS C 3 103 ? 141.544 117.117 116.584 1.00 57.73 122 LYS A C 1
ATOM 1576 O O . LYS C 3 103 ? 141.307 116.640 115.477 1.00 60.08 122 LYS A O 1
ATOM 1582 N N . GLU C 3 104 ? 142.669 116.855 117.252 1.00 50.05 123 GLU A N 1
ATOM 1583 C CA . GLU C 3 104 ? 143.665 116.001 116.656 1.00 50.18 123 GLU A CA 1
ATOM 1584 C C . GLU C 3 104 ? 143.108 114.618 116.385 1.00 63.25 123 GLU A C 1
ATOM 1585 O O . GLU C 3 104 ? 143.180 114.109 115.257 1.00 62.96 123 GLU A O 1
ATOM 1591 N N . ASN C 3 105 ? 142.587 114.001 117.446 1.00 63.66 124 ASN A N 1
ATOM 1592 C CA . ASN C 3 105 ? 142.039 112.642 117.382 1.00 61.90 124 ASN A CA 1
ATOM 1593 C C . ASN C 3 105 ? 141.075 112.540 116.206 1.00 63.05 124 ASN A C 1
ATOM 1594 O O . ASN C 3 105 ? 141.176 111.638 115.375 1.00 63.55 124 ASN A O 1
ATOM 1599 N N . VAL C 3 106 ? 140.196 113.525 116.099 1.00 56.13 125 VAL A N 1
ATOM 1600 C CA . VAL C 3 106 ? 139.259 113.590 114.989 1.00 58.10 125 VAL A CA 1
ATOM 1601 C C . VAL C 3 106 ? 140.037 113.680 113.660 1.00 73.45 125 VAL A C 1
ATOM 1602 O O . VAL C 3 106 ? 139.914 112.804 112.791 1.00 75.71 125 VAL A O 1
ATOM 1606 N N . ASP C 3 107 ? 140.856 114.719 113.513 1.00 73.85 126 ASP A N 1
ATOM 1607 C CA . ASP C 3 107 ? 141.644 114.891 112.292 1.00 73.80 126 ASP A CA 1
ATOM 1608 C C . ASP C 3 107 ? 142.478 113.652 112.016 1.00 74.21 126 ASP A C 1
ATOM 1609 O O . ASP C 3 107 ? 142.982 113.461 110.913 1.00 74.54 126 ASP A O 1
ATOM 1614 N N . ALA C 3 108 ? 142.594 112.797 113.024 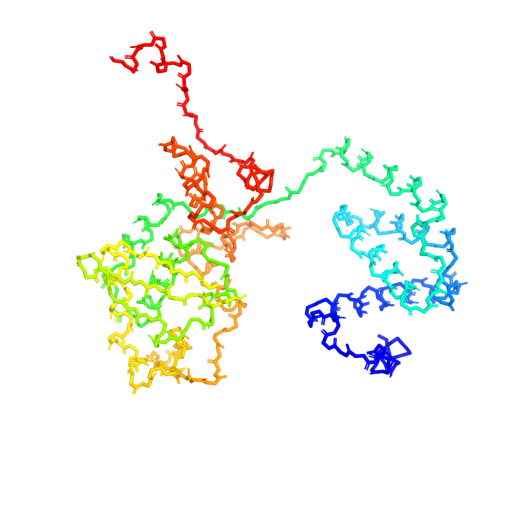1.00 69.72 127 ALA A N 1
ATOM 1615 C CA . ALA C 3 108 ? 143.330 111.552 112.911 1.00 67.90 127 ALA A CA 1
ATOM 1616 C C . ALA C 3 108 ? 142.376 110.496 112.389 1.00 72.40 127 ALA A C 1
ATOM 1617 O O . ALA C 3 108 ? 142.708 109.312 112.328 1.00 75.92 127 ALA A O 1
ATOM 1619 N N . GLY C 3 109 ? 141.171 110.935 112.041 1.00 65.63 128 GLY A N 1
ATOM 1620 C CA . GLY C 3 109 ? 140.140 110.040 111.533 1.00 65.28 128 GLY A CA 1
ATOM 1621 C C . GLY C 3 109 ? 139.482 109.190 112.626 1.00 66.37 128 GLY A C 1
ATOM 1622 O O . GLY C 3 109 ? 138.707 108.284 112.337 1.00 70.11 128 GLY A O 1
ATOM 1623 N N . GLU C 3 110 ? 139.786 109.474 113.881 1.00 55.28 129 GLU A N 1
ATOM 1624 C CA . GLU C 3 110 ? 139.173 108.709 114.948 1.00 51.34 129 GLU A CA 1
ATOM 1625 C C . GLU C 3 110 ? 137.697 109.057 115.130 1.00 55.61 129 GLU A C 1
ATOM 1626 O O . GLU C 3 110 ? 137.303 110.217 115.028 1.00 58.03 129 GLU A O 1
ATOM 1632 N N . ARG C 3 111 ? 136.881 108.021 115.316 1.00 47.20 130 ARG A N 1
ATOM 1633 C CA . ARG C 3 111 ? 135.430 108.150 115.491 1.00 42.97 130 ARG A CA 1
ATOM 1634 C C . ARG C 3 111 ? 134.916 107.025 116.414 1.00 40.09 130 ARG A C 1
ATOM 1635 O O . ARG C 3 111 ? 135.483 105.927 116.461 1.00 36.21 130 ARG A O 1
ATOM 1643 N N . ALA C 3 112 ? 133.837 107.293 117.144 1.00 34.68 131 ALA A N 1
ATOM 1644 C CA . ALA C 3 112 ? 133.277 106.293 118.059 1.00 32.67 131 ALA A CA 1
ATOM 1645 C C . ALA C 3 112 ? 132.874 105.031 117.310 1.00 35.96 131 ALA A C 1
ATOM 1646 O O . ALA C 3 112 ? 132.150 105.075 116.325 1.00 36.19 131 ALA A O 1
ATOM 1648 N N . LYS C 3 113 ? 133.341 103.897 117.796 1.00 30.85 132 LYS A N 1
ATOM 1649 C CA . LYS C 3 113 ? 133.001 102.622 117.198 1.00 30.82 132 LYS A CA 1
ATOM 1650 C C . LYS C 3 113 ? 131.531 102.254 117.529 1.00 30.43 132 LYS A C 1
ATOM 1651 O O . LYS C 3 113 ? 130.846 102.968 118.221 1.00 28.51 132 LYS A O 1
ATOM 1657 N N . GLN C 3 114 ? 131.087 101.107 117.041 1.00 30.74 133 GLN A N 1
ATOM 1658 C CA . GLN C 3 114 ? 129.735 100.624 117.283 1.00 31.40 133 GLN A CA 1
ATOM 1659 C C . GLN C 3 114 ? 129.758 99.107 117.110 1.00 33.56 133 GLN A C 1
ATOM 1660 O O . GLN C 3 114 ? 130.516 98.582 116.289 1.00 29.71 133 GLN A O 1
ATOM 1666 N N . ALA C 3 115 ? 128.982 98.408 117.936 1.00 29.90 134 ALA A N 1
ATOM 1667 C CA . ALA C 3 115 ? 128.913 96.951 117.885 1.00 28.47 134 ALA A CA 1
ATOM 1668 C C . ALA C 3 115 ? 128.586 96.431 116.496 1.00 30.60 134 ALA A C 1
ATOM 1669 O O . ALA C 3 115 ? 127.894 97.082 115.697 1.00 26.31 134 ALA A O 1
ATOM 1671 N N . LEU C 3 116 ? 129.107 95.253 116.211 1.00 26.34 135 LEU A N 1
ATOM 1672 C CA . LEU C 3 116 ? 128.860 94.629 114.939 1.00 26.65 135 LEU A CA 1
ATOM 1673 C C . LEU C 3 116 ? 127.366 94.312 114.959 1.00 29.49 135 LEU A C 1
ATOM 1674 O O . LEU C 3 116 ? 126.854 93.701 115.914 1.00 26.11 135 LEU A O 1
ATOM 1679 N N . ALA C 3 117 ? 126.668 94.755 113.915 1.00 28.19 136 ALA A N 1
ATOM 1680 C CA . ALA C 3 117 ? 125.216 94.575 113.809 1.00 27.76 136 ALA A CA 1
ATOM 1681 C C . ALA C 3 117 ? 124.739 93.123 113.688 1.00 31.63 136 ALA A C 1
ATOM 1682 O O . ALA C 3 117 ? 125.278 92.336 112.918 1.00 27.10 136 ALA A O 1
ATOM 1684 N N . PHE C 3 118 ? 123.709 92.787 114.449 1.00 25.17 137 PHE A N 1
ATOM 1685 C CA . PHE C 3 118 ? 123.079 91.489 114.350 1.00 22.40 137 PHE A CA 1
ATOM 1686 C C . PHE C 3 118 ? 121.712 91.933 113.782 1.00 30.66 137 PHE A C 1
ATOM 1687 O O . PHE C 3 118 ? 120.930 92.595 114.460 1.00 27.28 137 PHE A O 1
ATOM 1695 N N . GLU C 3 119 ? 121.495 91.674 112.499 1.00 26.65 138 GLU A N 1
ATOM 1696 C CA . GLU C 3 119 ? 120.302 92.128 111.798 1.00 24.51 138 GLU A CA 1
ATOM 1697 C C . GLU C 3 119 ? 119.368 91.008 111.455 1.00 26.30 138 GLU A C 1
ATOM 1698 O O . GLU C 3 119 ? 119.624 89.841 111.814 1.00 25.47 138 GLU A O 1
ATOM 1704 N N . ARG C 3 120 ? 118.285 91.340 110.747 1.00 21.25 139 ARG A N 1
ATOM 1705 C CA . ARG C 3 120 ? 117.295 90.327 110.365 1.00 21.85 139 ARG A CA 1
ATOM 1706 C C . ARG C 3 120 ? 117.882 89.159 109.543 1.00 30.33 139 ARG A C 1
ATOM 1707 O O . ARG C 3 120 ? 117.462 88.001 109.696 1.00 28.92 139 ARG A O 1
ATOM 1715 N N . THR C 3 121 ? 118.850 89.453 108.674 1.00 28.82 140 THR A N 1
ATOM 1716 C CA . THR C 3 121 ? 119.489 88.404 107.857 1.00 26.15 140 THR A CA 1
ATOM 1717 C C . THR C 3 121 ? 120.281 87.500 108.767 1.00 32.76 140 THR A C 1
ATOM 1718 O O . THR C 3 121 ? 120.264 86.287 108.610 1.00 34.64 140 THR A O 1
ATOM 1722 N N . ASP C 3 122 ? 120.930 88.091 109.758 1.00 29.87 141 ASP A N 1
ATOM 1723 C CA . ASP C 3 122 ? 121.655 87.324 110.775 1.00 31.05 141 ASP A CA 1
ATOM 1724 C C . ASP C 3 122 ? 120.709 86.457 111.628 1.00 33.65 141 ASP A C 1
ATOM 1725 O O . ASP C 3 122 ? 120.982 85.293 111.880 1.00 29.77 141 ASP A O 1
ATOM 1730 N N . PHE C 3 123 ? 119.594 87.041 112.047 1.00 29.99 142 PHE A N 1
ATOM 1731 C CA . PHE C 3 123 ? 118.609 86.334 112.855 1.00 28.83 142 PHE A CA 1
ATOM 1732 C C . PHE C 3 123 ? 118.009 85.126 112.079 1.00 30.40 142 PHE A C 1
ATOM 1733 O O . PHE C 3 123 ? 117.909 84.005 112.601 1.00 27.82 142 PHE A O 1
ATOM 1741 N N . ASP C 3 124 ? 117.649 85.361 110.827 1.00 29.19 143 ASP A N 1
ATOM 1742 C CA . ASP C 3 124 ? 117.087 84.303 109.991 1.00 29.46 143 ASP A CA 1
ATOM 1743 C C . ASP C 3 124 ? 118.112 83.179 109.788 1.00 36.03 143 ASP A C 1
ATOM 1744 O O . ASP C 3 124 ? 117.777 82.006 109.814 1.00 38.65 143 ASP A O 1
ATOM 1749 N N . GLN C 3 125 ? 119.365 83.544 109.600 1.00 29.67 144 GLN A N 1
ATOM 1750 C CA . GLN C 3 125 ? 120.387 82.553 109.396 1.00 30.60 144 GLN A CA 1
ATOM 1751 C C . GLN C 3 125 ? 120.593 81.725 110.657 1.00 35.43 144 GLN A C 1
ATOM 1752 O O . GLN C 3 125 ? 120.606 80.501 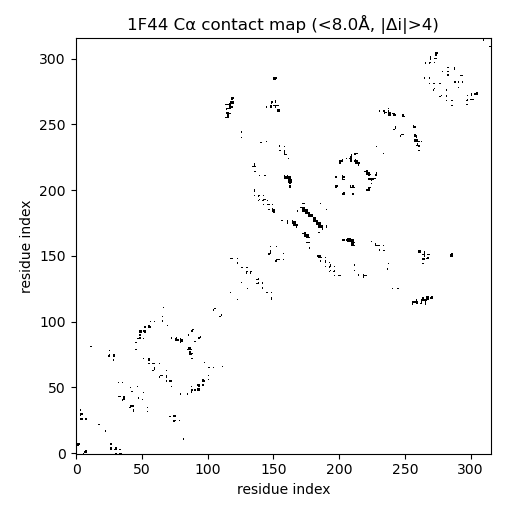110.618 1.00 34.90 144 GLN A O 1
ATOM 1758 N N . VAL C 3 126 ? 120.746 82.386 111.787 1.00 31.95 145 VAL A N 1
ATOM 1759 C CA . VAL C 3 126 ? 120.931 81.672 113.039 1.00 30.41 145 VAL A CA 1
ATOM 1760 C C . VAL C 3 126 ? 119.700 80.811 113.316 1.00 36.36 145 VAL A C 1
ATOM 1761 O O . VAL C 3 126 ? 119.800 79.667 113.777 1.00 35.81 145 VAL A O 1
ATOM 1765 N N . ARG C 3 127 ? 118.528 81.347 113.008 1.00 30.95 146 ARG A N 1
ATOM 1766 C CA . ARG C 3 127 ? 117.317 80.584 113.230 1.00 31.46 146 ARG A CA 1
ATOM 1767 C C . ARG C 3 127 ? 117.301 79.339 112.336 1.00 42.93 146 ARG A C 1
ATOM 1768 O O . ARG C 3 127 ? 116.845 78.270 112.756 1.00 43.69 146 ARG A O 1
ATOM 1776 N N . SER C 3 128 ? 117.844 79.464 111.130 1.00 38.82 147 SER A N 1
ATOM 1777 C CA . SER C 3 128 ? 117.933 78.337 110.220 1.00 37.61 147 SER A CA 1
ATOM 1778 C C . SER C 3 128 ? 118.798 77.233 110.816 1.00 40.56 147 SER A C 1
ATOM 1779 O O . SER C 3 128 ? 118.408 76.081 110.812 1.00 42.93 147 SER A O 1
ATOM 1782 N N . LEU C 3 129 ? 119.963 77.586 111.336 1.00 32.26 148 LEU A N 1
ATOM 1783 C CA . LEU C 3 129 ? 120.837 76.590 111.903 1.00 35.03 148 LEU A CA 1
ATOM 1784 C C . LEU C 3 129 ? 120.292 75.992 113.200 1.00 44.88 148 LEU A C 1
ATOM 1785 O O . LEU C 3 129 ? 120.303 74.786 113.393 1.00 50.63 148 LEU A O 1
ATOM 1790 N N . MET C 3 130 ? 119.844 76.864 114.091 1.00 40.09 149 MET A N 1
ATOM 1791 C CA . MET C 3 130 ? 119.438 76.493 115.433 1.00 34.55 149 MET A CA 1
ATOM 1792 C C . MET C 3 130 ? 118.006 76.025 115.766 1.00 36.28 149 MET A C 1
ATOM 1793 O O . MET C 3 130 ? 117.803 75.341 116.776 1.00 36.32 149 MET A O 1
ATOM 1798 N N . GLU C 3 131 ? 117.017 76.435 114.978 1.00 34.47 150 GLU A N 1
ATOM 1799 C CA . GLU C 3 131 ? 115.624 76.135 115.299 1.00 35.29 150 GLU A CA 1
ATOM 1800 C C . GLU C 3 131 ? 115.232 74.692 115.538 1.00 40.89 150 GLU A C 1
ATOM 1801 O O . GLU C 3 131 ? 114.367 74.435 116.370 1.00 41.37 150 GLU A O 1
ATOM 1807 N N . ASN C 3 132 ? 115.837 73.752 114.813 1.00 41.16 151 ASN A N 1
ATOM 1808 C CA . ASN C 3 132 ? 115.507 72.318 115.008 1.00 45.41 151 ASN A CA 1
ATOM 1809 C C . ASN C 3 132 ? 116.275 71.653 116.160 1.00 47.68 151 ASN A C 1
ATOM 1810 O O . ASN C 3 132 ? 115.980 70.525 116.548 1.00 51.52 151 ASN A O 1
ATOM 1815 N N . SER C 3 133 ? 117.250 72.365 116.709 1.00 40.03 152 SER A N 1
ATOM 1816 C CA . SER C 3 133 ? 118.070 71.839 117.788 1.00 35.35 152 SER A CA 1
ATOM 1817 C C . SER C 3 133 ? 117.318 71.354 119.026 1.00 40.94 152 SER A C 1
ATOM 1818 O O . SER C 3 133 ? 116.339 71.948 119.450 1.00 41.73 152 SER A O 1
ATOM 1821 N N . ASP C 3 134 ? 117.836 70.296 119.634 1.00 35.16 153 ASP A N 1
ATOM 1822 C CA . ASP C 3 134 ? 117.257 69.740 120.841 1.00 32.82 153 ASP A CA 1
ATOM 1823 C C . ASP C 3 134 ? 118.171 70.013 122.042 1.00 36.59 153 ASP A C 1
ATOM 1824 O O . ASP C 3 134 ? 117.900 69.566 123.161 1.00 39.08 153 ASP A O 1
ATOM 1829 N N . ARG C 3 135 ? 119.241 70.777 121.802 1.00 32.39 154 ARG A N 1
ATOM 1830 C CA . ARG C 3 135 ? 120.183 71.151 122.878 1.00 33.33 154 ARG A CA 1
ATOM 1831 C C . ARG C 3 135 ? 119.593 72.284 123.708 1.00 36.50 154 ARG A C 1
ATOM 1832 O O . ARG C 3 135 ? 119.277 73.346 123.169 1.00 36.39 154 ARG A O 1
ATOM 1840 N N . CYS C 3 136 ? 119.513 72.079 125.018 1.00 31.85 155 CYS A N 1
ATOM 1841 C CA . CYS C 3 136 ? 118.972 73.070 125.932 1.00 31.56 155 CYS A CA 1
ATOM 1842 C C . CYS C 3 136 ? 119.609 74.478 125.722 1.00 36.52 155 CYS A C 1
ATOM 1843 O O . CYS C 3 136 ? 118.912 75.485 125.634 1.00 35.04 155 CYS A O 1
ATOM 1846 N N . GLN C 3 137 ? 120.933 74.503 125.630 1.00 32.00 156 GLN A N 1
ATOM 1847 C CA . GLN C 3 137 ? 121.724 75.710 125.359 1.00 31.20 156 GLN A CA 1
ATOM 1848 C C . GLN C 3 137 ? 121.248 76.424 124.076 1.00 32.42 156 GLN A C 1
ATOM 1849 O O . GLN C 3 137 ? 121.081 77.637 124.062 1.00 31.90 156 GLN A O 1
ATOM 1855 N N . ASP C 3 138 ? 121.043 75.668 123.000 1.00 31.88 157 ASP A N 1
ATOM 1856 C CA . ASP C 3 138 ? 120.582 76.256 121.755 1.00 30.51 157 ASP A CA 1
ATOM 1857 C C . ASP C 3 138 ? 119.178 76.785 121.879 1.00 33.75 157 ASP A C 1
ATOM 1858 O O . ASP C 3 138 ? 118.841 77.763 121.256 1.00 32.26 157 ASP A O 1
ATOM 1863 N N . ILE C 3 139 ? 118.334 76.091 122.626 1.00 27.30 158 ILE A N 1
ATOM 1864 C CA . ILE C 3 139 ? 116.945 76.521 122.767 1.00 25.93 158 ILE A CA 1
ATOM 1865 C C . ILE C 3 139 ? 116.915 77.855 123.536 1.00 24.85 158 ILE A C 1
ATOM 1866 O O . ILE C 3 139 ? 116.199 78.795 123.181 1.00 22.25 158 ILE A O 1
ATOM 1871 N N . ARG C 3 140 ? 117.709 77.920 124.602 1.00 26.38 159 ARG A N 1
ATOM 1872 C CA . ARG C 3 140 ? 117.811 79.127 125.420 1.00 26.44 159 ARG A CA 1
ATOM 1873 C C . ARG C 3 140 ? 118.393 80.275 124.606 1.00 32.98 159 ARG A C 1
ATOM 1874 O O . ARG C 3 140 ? 117.868 81.391 124.628 1.00 28.63 159 ARG A O 1
ATOM 1882 N N . ASN C 3 141 ? 119.522 80.010 123.945 1.00 25.99 160 ASN A N 1
ATOM 1883 C CA . ASN C 3 141 ? 120.251 81.040 123.205 1.00 24.68 160 ASN A CA 1
ATOM 1884 C C . ASN C 3 141 ? 119.476 81.648 122.070 1.00 28.21 160 ASN A C 1
ATOM 1885 O O . ASN C 3 141 ? 119.551 82.855 121.830 1.00 26.34 160 ASN A O 1
ATOM 1890 N N . LEU C 3 142 ? 118.715 80.805 121.376 1.00 27.60 161 LEU A N 1
ATOM 1891 C CA . LEU C 3 142 ? 117.883 81.270 120.276 1.00 25.03 161 LEU A CA 1
ATOM 1892 C C . LEU C 3 142 ? 116.708 82.131 120.802 1.00 32.37 161 LEU A C 1
ATOM 1893 O O . LEU C 3 142 ? 116.343 83.146 120.200 1.00 29.38 161 LEU A O 1
ATOM 1898 N N . ALA C 3 143 ? 116.156 81.773 121.959 1.00 27.81 162 ALA A N 1
ATOM 1899 C CA . ALA C 3 143 ? 115.099 82.607 122.509 1.00 22.97 162 ALA A CA 1
ATOM 1900 C C . ALA C 3 143 ? 115.695 83.951 122.919 1.00 28.34 162 ALA A C 1
ATOM 1901 O O . ALA C 3 143 ? 115.035 84.991 122.785 1.00 26.13 162 ALA A O 1
ATOM 1903 N N . PHE C 3 144 ? 116.913 83.912 123.482 1.00 25.57 163 PHE A N 1
ATOM 1904 C CA . PHE C 3 144 ? 117.598 85.121 123.935 1.00 23.21 163 PHE A CA 1
ATOM 1905 C C . PHE C 3 144 ? 117.850 86.046 122.745 1.00 25.85 163 PHE A C 1
ATOM 1906 O O . PHE C 3 144 ? 117.627 87.238 122.831 1.00 25.77 163 PHE A O 1
ATOM 1914 N N . LEU C 3 145 ? 118.302 85.493 121.635 1.00 24.55 164 LEU A N 1
ATOM 1915 C CA . LEU C 3 145 ? 118.602 86.324 120.490 1.00 25.32 164 LEU A CA 1
ATOM 1916 C C . LEU C 3 145 ? 117.326 86.898 119.894 1.00 27.49 164 LEU A C 1
ATOM 1917 O O . LEU C 3 145 ? 117.317 88.031 119.415 1.00 25.45 164 LEU A O 1
ATOM 1922 N N . GLY C 3 146 ? 116.235 86.140 119.971 1.00 21.33 165 GLY A N 1
ATOM 1923 C CA . GLY C 3 146 ? 114.957 86.586 119.428 1.00 19.77 165 GLY A CA 1
ATOM 1924 C C . GLY C 3 146 ? 114.469 87.796 120.228 1.00 24.02 165 GLY A C 1
ATOM 1925 O O . GLY C 3 146 ? 114.048 88.813 119.682 1.00 24.86 165 GLY A O 1
ATOM 1926 N N . ILE C 3 147 ? 114.550 87.689 121.535 1.00 21.20 166 ILE A N 1
ATOM 1927 C CA . ILE C 3 147 ? 114.129 88.784 122.384 1.00 21.79 166 ILE A CA 1
ATOM 1928 C C . ILE C 3 147 ? 115.005 90.017 122.159 1.00 26.71 166 ILE A C 1
ATOM 1929 O O . ILE C 3 147 ? 114.517 91.121 122.084 1.00 24.10 166 ILE A O 1
ATOM 1934 N N . ALA C 3 148 ? 116.307 89.809 122.118 1.00 24.57 167 ALA A N 1
ATOM 1935 C CA . ALA C 3 148 ? 117.245 90.911 121.960 1.00 24.48 167 ALA A CA 1
ATOM 1936 C C . ALA C 3 148 ? 116.961 91.706 120.685 1.00 25.39 167 ALA A C 1
ATOM 1937 O O . ALA C 3 148 ? 116.961 92.939 120.695 1.00 23.55 167 ALA A O 1
ATOM 1939 N N . TYR C 3 149 ? 116.723 90.982 119.586 1.00 22.63 168 TYR A N 1
ATOM 1940 C CA . TYR C 3 149 ? 116.468 91.595 118.299 1.00 21.19 168 TYR A CA 1
ATOM 1941 C C . TYR C 3 149 ? 115.078 92.262 118.223 1.00 28.22 168 TYR A C 1
ATOM 1942 O O . TYR C 3 149 ? 114.952 93.389 117.733 1.00 25.90 168 TYR A O 1
ATOM 1951 N N . ASN C 3 150 ? 114.058 91.550 118.711 1.00 24.88 169 ASN A N 1
ATOM 1952 C CA . ASN C 3 150 ? 112.649 92.001 118.707 1.00 24.05 169 ASN A CA 1
ATOM 1953 C C . ASN C 3 150 ? 112.412 93.199 119.621 1.00 24.69 169 ASN A C 1
ATOM 1954 O O . ASN C 3 150 ? 111.659 94.112 119.287 1.00 25.06 169 ASN A O 1
ATOM 1959 N N . THR C 3 151 ? 113.037 93.178 120.798 1.00 18.87 170 THR A N 1
ATOM 1960 C CA . THR C 3 151 ? 112.798 94.215 121.787 1.00 19.14 170 THR A CA 1
ATOM 1961 C C . THR C 3 151 ? 113.855 95.301 121.859 1.00 23.15 170 THR A C 1
ATOM 1962 O O . THR C 3 151 ? 113.609 96.349 122.442 1.00 22.88 170 THR A O 1
ATOM 1966 N N . LEU C 3 152 ? 115.046 95.052 121.305 1.00 21.90 171 LEU A N 1
ATOM 1967 C CA . LEU C 3 152 ? 116.136 96.040 121.367 1.00 20.83 171 LEU A CA 1
ATOM 1968 C C . LEU C 3 152 ? 116.543 96.315 122.818 1.00 23.78 171 LEU A C 1
ATOM 1969 O O . LEU C 3 152 ? 117.239 97.280 123.120 1.00 23.38 171 LEU A O 1
ATOM 1974 N N . LEU C 3 153 ? 116.146 95.448 123.727 1.00 23.47 172 LEU A N 1
ATOM 1975 C CA . LEU C 3 153 ? 116.543 95.659 125.120 1.00 23.92 172 LEU A CA 1
ATOM 1976 C C . LEU C 3 153 ? 118.049 95.452 125.329 1.00 24.19 172 LEU A C 1
ATOM 1977 O O . LEU C 3 153 ? 118.670 94.592 124.685 1.00 23.34 172 LEU A O 1
ATOM 1982 N N . ARG C 3 154 ? 118.621 96.227 126.257 1.00 21.84 173 ARG A N 1
ATOM 1983 C CA . ARG C 3 154 ? 120.030 96.087 126.635 1.00 23.72 173 ARG A CA 1
ATOM 1984 C C . ARG C 3 154 ? 120.190 94.751 127.400 1.00 27.61 173 ARG A C 1
ATOM 1985 O O . ARG C 3 154 ? 119.245 94.269 128.034 1.00 26.35 173 ARG A O 1
ATOM 1993 N N . ILE C 3 155 ? 121.380 94.170 127.363 1.00 24.02 174 ILE A N 1
ATOM 1994 C CA . ILE C 3 155 ? 121.629 92.916 128.087 1.00 25.27 174 ILE A CA 1
ATOM 1995 C C . ILE C 3 155 ? 121.277 92.961 129.579 1.00 28.26 174 ILE A C 1
ATOM 1996 O O . ILE C 3 155 ? 120.747 91.983 130.083 1.00 27.88 174 ILE A O 1
ATOM 2001 N N . ALA C 3 156 ? 121.558 94.073 130.278 1.00 24.96 175 ALA A N 1
ATOM 2002 C CA . ALA C 3 156 ? 121.200 94.172 131.705 1.00 23.77 175 ALA A CA 1
ATOM 2003 C C . ALA C 3 156 ? 119.682 94.091 131.957 1.00 28.58 175 ALA A C 1
ATOM 2004 O O . ALA C 3 156 ? 119.248 93.557 132.977 1.00 24.65 175 ALA A O 1
ATOM 2006 N N . GLU C 3 157 ? 118.891 94.580 131.002 1.00 23.57 176 GLU A N 1
ATOM 2007 C CA . GLU C 3 157 ? 117.438 94.540 131.104 1.00 21.46 176 GLU A CA 1
ATOM 2008 C C . GLU C 3 157 ? 116.958 93.136 130.804 1.00 27.10 176 GLU A C 1
ATOM 2009 O O . GLU C 3 157 ? 116.035 92.625 131.437 1.00 27.62 176 GLU A O 1
ATOM 2015 N N . ILE C 3 158 ? 117.570 92.504 129.820 1.00 23.22 177 ILE A N 1
ATOM 2016 C CA . ILE C 3 158 ? 117.164 91.156 129.488 1.00 23.99 177 ILE A CA 1
ATOM 2017 C C . ILE C 3 158 ? 117.508 90.202 130.639 1.00 31.62 177 ILE A C 1
ATOM 2018 O O . ILE C 3 158 ? 116.713 89.312 130.972 1.00 28.65 177 ILE A O 1
ATOM 2023 N N . ALA C 3 159 ? 118.669 90.404 131.267 1.00 26.28 178 ALA A N 1
ATOM 2024 C CA . ALA C 3 159 ? 119.084 89.527 132.377 1.00 25.82 178 ALA A CA 1
ATOM 2025 C C . ALA C 3 159 ? 118.090 89.590 133.561 1.00 31.61 178 ALA A C 1
ATOM 2026 O O . ALA C 3 159 ? 117.941 88.637 134.350 1.00 31.19 178 ALA A O 1
ATOM 2028 N N . ARG C 3 160 ? 117.409 90.716 133.669 1.00 27.59 179 ARG A N 1
ATOM 2029 C CA . ARG C 3 160 ? 116.507 90.924 134.774 1.00 27.35 179 ARG A CA 1
ATOM 2030 C C . ARG C 3 160 ? 115.031 90.618 134.565 1.00 29.24 179 ARG A C 1
ATOM 2031 O O . ARG C 3 160 ? 114.232 90.680 135.495 1.00 32.39 179 ARG A O 1
ATOM 2039 N N . ILE C 3 161 ? 114.672 90.190 133.376 1.00 26.63 180 ILE A N 1
ATOM 2040 C CA . ILE C 3 161 ? 113.279 89.821 133.146 1.00 27.25 180 ILE A CA 1
ATOM 2041 C C . ILE C 3 161 ? 112.959 88.570 134.005 1.00 32.22 180 ILE A C 1
ATOM 2042 O O . ILE C 3 161 ? 113.710 87.572 133.985 1.00 27.72 180 ILE A O 1
ATOM 2047 N N . ARG C 3 162 ? 111.842 88.622 134.730 1.00 29.02 181 ARG A N 1
ATOM 2048 C CA . ARG C 3 162 ? 111.373 87.483 135.511 1.00 26.41 181 ARG A CA 1
ATOM 2049 C C . ARG C 3 162 ? 110.157 86.941 134.789 1.00 28.86 181 ARG A C 1
ATOM 2050 O O . ARG C 3 162 ? 109.519 87.663 134.013 1.00 27.73 181 ARG A O 1
ATOM 2058 N N . VAL C 3 163 ? 109.854 85.668 135.005 1.00 26.12 182 VAL A N 1
ATOM 2059 C CA . VAL C 3 163 ? 108.719 85.029 134.349 1.00 24.83 182 VAL A CA 1
ATOM 2060 C C . VAL C 3 163 ? 107.390 85.794 134.546 1.00 28.23 182 VAL A C 1
ATOM 2061 O O . VAL C 3 163 ? 106.580 85.933 133.617 1.00 25.00 182 VAL A O 1
ATOM 2065 N N . LYS C 3 164 ? 107.188 86.318 135.747 1.00 28.57 183 LYS A N 1
ATOM 2066 C CA . LYS C 3 164 ? 105.978 87.069 136.025 1.00 27.43 183 LYS A CA 1
ATOM 2067 C C . LYS C 3 164 ? 105.872 88.340 135.197 1.00 36.22 183 LYS A C 1
ATOM 2068 O O . LYS C 3 164 ? 104.817 88.919 135.133 1.00 36.19 183 LYS A O 1
ATOM 2074 N N . ASP C 3 165 ? 106.956 88.773 134.559 1.00 33.22 184 ASP A N 1
ATOM 2075 C CA . ASP C 3 165 ? 106.915 89.992 133.758 1.00 30.63 184 ASP A CA 1
ATOM 2076 C C . ASP C 3 165 ? 106.230 89.723 132.434 1.00 33.03 184 ASP A C 1
ATOM 2077 O O . ASP C 3 165 ? 105.956 90.638 131.638 1.00 31.30 184 ASP A O 1
ATOM 2082 N N . ILE C 3 166 ? 106.013 88.455 132.158 1.00 25.79 185 ILE A N 1
ATOM 2083 C CA . ILE C 3 166 ? 105.459 88.089 130.856 1.00 29.53 185 ILE A CA 1
ATOM 2084 C C . ILE C 3 166 ? 103.941 87.919 130.883 1.00 38.22 185 ILE A C 1
ATOM 2085 O O . ILE C 3 166 ? 103.418 87.251 131.744 1.00 41.90 185 ILE A O 1
ATOM 2090 N N . SER C 3 167 ? 103.249 88.524 129.927 1.00 33.23 186 SER A N 1
ATOM 2091 C CA . SER C 3 167 ? 101.797 88.402 129.839 1.00 32.33 186 SER A CA 1
ATOM 2092 C C . SER C 3 167 ? 101.480 88.152 128.372 1.00 40.33 186 SER A C 1
ATOM 2093 O O . SER C 3 167 ? 102.387 88.047 127.536 1.00 37.30 186 SER A O 1
ATOM 2096 N N . ARG C 3 168 ? 100.209 88.040 128.038 1.00 43.72 187 ARG A N 1
ATOM 2097 C CA . ARG C 3 168 ? 99.854 87.814 126.647 1.00 43.18 187 ARG A CA 1
ATOM 2098 C C . ARG C 3 168 ? 99.077 88.944 126.029 1.00 53.46 187 ARG A C 1
ATOM 2099 O O . ARG C 3 168 ? 98.351 89.686 126.705 1.00 54.31 187 ARG A O 1
ATOM 2107 N N . THR C 3 169 ? 99.257 89.104 124.734 1.00 47.20 188 THR A N 1
ATOM 2108 C CA . THR C 3 169 ? 98.570 90.156 124.069 1.00 42.39 188 THR A CA 1
ATOM 2109 C C . THR C 3 169 ? 97.917 89.643 122.829 1.00 48.91 188 THR A C 1
ATOM 2110 O O . THR C 3 169 ? 97.700 88.439 122.668 1.00 50.91 188 THR A O 1
ATOM 2114 N N . ASP C 3 170 ? 97.573 90.565 121.954 1.00 47.65 189 ASP A N 1
ATOM 2115 C CA . ASP C 3 170 ? 96.867 90.236 120.747 1.00 47.84 189 ASP A CA 1
ATOM 2116 C C . ASP C 3 170 ? 97.465 89.039 120.032 1.00 48.12 189 ASP A C 1
ATOM 2117 O O . ASP C 3 170 ? 98.621 89.073 119.620 1.00 49.13 189 ASP A O 1
ATOM 2122 N N . GLY C 3 171 ? 96.665 87.991 119.858 1.00 40.82 190 GLY A N 1
ATOM 2123 C CA . GLY C 3 171 ? 97.103 86.814 119.102 1.00 39.82 190 GLY A CA 1
ATOM 2124 C C . GLY C 3 171 ? 97.893 85.791 119.885 1.00 43.71 190 GLY A C 1
ATOM 2125 O O . GLY C 3 171 ? 98.334 84.794 119.341 1.00 44.89 190 GLY A O 1
ATOM 2126 N N . GLY C 3 172 ? 98.083 86.038 121.173 1.00 44.08 191 GLY A N 1
ATOM 2127 C CA . GLY C 3 172 ? 98.833 85.100 121.987 1.00 42.69 191 GLY A CA 1
ATOM 2128 C C . GLY C 3 172 ? 100.278 85.529 122.078 1.00 40.04 191 GLY A C 1
ATOM 2129 O O . GLY C 3 172 ? 101.040 84.965 122.826 1.00 47.10 191 GLY A O 1
ATOM 2130 N N . ARG C 3 173 ? 100.639 86.553 121.337 1.00 33.89 192 ARG A N 1
ATOM 2131 C CA . ARG C 3 173 ? 102.001 87.064 121.391 1.00 33.37 192 ARG A CA 1
ATOM 2132 C C . ARG C 3 173 ? 102.294 87.391 122.824 1.00 35.26 192 ARG A C 1
ATOM 2133 O O . ARG C 3 173 ? 101.384 87.751 123.556 1.00 35.94 192 ARG A O 1
ATOM 2141 N N . MET C 3 174 ? 103.555 87.301 123.226 1.00 30.24 193 MET A N 1
ATOM 2142 C CA . MET C 3 174 ? 103.950 87.686 124.586 1.00 26.67 193 MET A CA 1
ATOM 2143 C C . MET C 3 174 ? 104.184 89.186 124.685 1.00 33.10 193 MET A C 1
ATOM 2144 O O . MET C 3 174 ? 104.548 89.847 123.711 1.00 28.15 193 MET A O 1
ATOM 2149 N N . LEU C 3 175 ? 104.020 89.693 125.897 1.00 32.74 194 LEU A N 1
ATOM 2150 C CA . LEU C 3 175 ? 104.244 91.085 126.219 1.00 33.48 194 LEU A CA 1
ATOM 2151 C C . LEU C 3 175 ? 105.197 91.004 127.391 1.00 35.10 194 LEU A C 1
ATOM 2152 O O . LEU C 3 175 ? 104.976 90.225 128.313 1.00 33.27 194 LEU A O 1
ATOM 2157 N N . ILE C 3 176 ? 106.290 91.748 127.351 1.00 30.22 195 ILE A N 1
ATOM 2158 C CA . ILE C 3 176 ? 107.202 91.698 128.467 1.00 27.29 195 ILE A CA 1
ATOM 2159 C C . ILE C 3 176 ? 107.215 93.047 129.122 1.00 31.03 195 ILE A C 1
ATOM 2160 O O . ILE C 3 176 ? 107.499 94.049 128.482 1.00 33.07 195 ILE A O 1
ATOM 2165 N N . HIS C 3 177 ? 106.935 93.054 130.416 1.00 27.40 196 HIS A N 1
ATOM 2166 C CA . HIS C 3 177 ? 106.932 94.261 131.216 1.00 26.28 196 HIS A CA 1
ATOM 2167 C C . HIS C 3 177 ? 108.345 94.576 131.691 1.00 30.36 196 HIS A C 1
ATOM 2168 O O . HIS C 3 177 ? 109.024 93.715 132.268 1.00 30.57 196 HIS A O 1
ATOM 2175 N N . ILE C 3 178 ? 108.795 95.799 131.438 1.00 29.50 197 ILE A N 1
ATOM 2176 C CA . ILE C 3 178 ? 110.126 96.280 131.866 1.00 30.14 197 ILE A CA 1
ATOM 2177 C C . ILE C 3 178 ? 109.864 97.418 132.855 1.00 39.88 197 ILE A C 1
ATOM 2178 O O . ILE C 3 178 ? 109.217 98.384 132.503 1.00 41.04 197 ILE A O 1
ATOM 2183 N N . GLY C 3 179 ? 110.284 97.283 134.107 1.00 43.84 198 GLY A N 1
ATOM 2184 C CA . GLY C 3 179 ? 110.027 98.348 135.105 1.00 45.65 198 GLY A CA 1
ATOM 2185 C C . GLY C 3 179 ? 111.041 99.492 134.986 1.00 55.71 198 GLY A C 1
ATOM 2186 O O . GLY C 3 179 ? 112.113 99.300 134.409 1.00 60.71 198 GLY A O 1
ATOM 2187 N N . ARG C 3 180 ? 110.701 100.668 135.514 1.00 54.13 199 ARG A N 1
ATOM 2188 C CA . ARG C 3 180 ? 111.596 101.825 135.454 1.00 77.16 199 ARG A CA 1
ATOM 2189 C C . ARG C 3 180 ? 113.071 101.421 135.544 1.00 100.00 199 ARG A C 1
ATOM 2190 O O . ARG C 3 180 ? 113.968 102.230 135.304 1.00 98.73 199 ARG A O 1
ATOM 2198 N N . GLY C 3 189 ? 109.353 101.434 132.817 1.00 70.44 208 GLY A N 1
ATOM 2199 C CA . GLY C 3 189 ? 108.019 100.861 133.027 1.00 68.61 208 GLY A CA 1
ATOM 2200 C C . GLY C 3 189 ? 107.217 100.698 131.724 1.00 62.69 208 GLY A C 1
ATOM 2201 O O . GLY C 3 189 ? 106.104 101.188 131.611 1.00 66.42 208 GLY A O 1
ATOM 2202 N N . VAL C 3 190 ? 107.779 100.003 130.745 1.00 45.04 209 VAL A N 1
ATOM 2203 C CA . VAL C 3 190 ? 107.112 99.828 129.476 1.00 38.69 209 VAL A CA 1
ATOM 2204 C C . VAL C 3 190 ? 106.757 98.369 129.242 1.00 42.64 209 VAL A C 1
ATOM 2205 O O . VAL C 3 190 ? 107.117 97.507 130.041 1.00 41.21 209 VAL A O 1
ATOM 2209 N N . GLU C 3 191 ? 106.046 98.098 128.149 1.00 36.62 210 GLU A N 1
ATOM 2210 C CA . GLU C 3 191 ? 105.688 96.738 127.787 1.00 34.99 210 GLU A CA 1
ATOM 2211 C C . GLU C 3 191 ? 106.276 96.465 126.396 1.00 35.93 210 GLU A C 1
ATOM 2212 O O . GLU C 3 191 ? 106.005 97.212 125.449 1.00 35.06 210 GLU A O 1
ATOM 2218 N N . LYS C 3 192 ? 107.071 95.405 126.273 1.00 27.70 211 LYS A N 1
ATOM 2219 C CA . LYS C 3 192 ? 107.665 95.024 124.985 1.00 26.38 211 LYS A CA 1
ATOM 2220 C C . LYS C 3 192 ? 106.896 93.878 124.326 1.00 27.50 211 LYS A C 1
ATOM 2221 O O . LYS C 3 192 ? 106.739 92.813 124.899 1.00 29.90 211 LYS A O 1
ATOM 2227 N N . ALA C 3 193 ? 106.425 94.092 123.113 1.00 23.94 212 ALA A N 1
ATOM 2228 C CA . ALA C 3 193 ? 105.673 93.061 122.437 1.00 28.10 212 ALA A CA 1
ATOM 2229 C C . ALA C 3 193 ? 106.533 92.189 121.552 1.00 30.78 212 ALA A C 1
ATOM 2230 O O . ALA C 3 193 ? 107.352 92.704 120.776 1.00 31.62 212 ALA A O 1
ATOM 2232 N N . LEU C 3 194 ? 106.300 90.878 121.619 1.00 26.59 213 LEU A N 1
ATOM 2233 C CA . LEU C 3 194 ? 107.039 89.910 120.798 1.00 25.66 213 LEU A CA 1
ATOM 2234 C C . LEU C 3 194 ? 106.178 89.426 119.631 1.00 29.39 213 LEU A C 1
ATOM 2235 O O . LEU C 3 194 ? 104.956 89.407 119.721 1.00 31.27 213 LEU A O 1
ATOM 2240 N N . SER C 3 195 ? 106.836 89.058 118.533 1.00 26.02 214 SER A N 1
ATOM 2241 C CA . SER C 3 195 ? 106.157 88.554 117.361 1.00 23.84 214 SER A CA 1
ATOM 2242 C C . SER C 3 195 ? 105.720 87.136 117.723 1.00 28.96 214 SER A C 1
ATOM 2243 O O . SER C 3 195 ? 106.109 86.613 118.760 1.00 29.73 214 SER A O 1
ATOM 2246 N N . LEU C 3 196 ? 104.896 86.540 116.862 1.00 33.40 215 LEU A N 1
ATOM 2247 C CA . LEU C 3 196 ? 104.388 85.173 117.021 1.00 27.75 215 LEU A CA 1
ATOM 2248 C C . LEU C 3 196 ? 105.569 84.205 117.029 1.00 29.98 215 LEU A C 1
ATOM 2249 O O . LEU C 3 196 ? 105.677 83.332 117.897 1.00 31.74 215 LEU A O 1
ATOM 2254 N N . GLY C 3 197 ? 106.487 84.388 116.079 1.00 25.62 216 GLY A N 1
ATOM 2255 C CA . GLY C 3 197 ? 107.659 83.522 115.986 1.00 24.33 216 GLY A CA 1
ATOM 2256 C C . GLY C 3 197 ? 108.591 83.616 117.201 1.00 31.20 216 GLY A C 1
ATOM 2257 O O . GLY C 3 197 ? 109.074 82.612 117.696 1.00 29.37 216 GLY A O 1
ATOM 2258 N N . VAL C 3 198 ? 108.866 84.834 117.670 1.00 28.25 217 VAL A N 1
ATOM 2259 C CA . VAL C 3 198 ? 109.761 84.966 118.811 1.00 24.92 217 VAL A CA 1
ATOM 2260 C C . VAL C 3 198 ? 109.054 84.467 120.063 1.00 26.69 217 VAL A C 1
ATOM 2261 O O . VAL C 3 198 ? 109.673 83.874 120.930 1.00 28.81 217 VAL A O 1
ATOM 2265 N N . THR C 3 199 ? 107.748 84.709 120.156 1.00 24.28 218 THR A N 1
ATOM 2266 C CA . THR C 3 199 ? 106.974 84.249 121.311 1.00 22.47 218 THR A CA 1
ATOM 2267 C C . THR C 3 199 ? 107.096 82.720 121.318 1.00 25.79 218 THR A C 1
ATOM 2268 O O . THR C 3 199 ? 107.316 82.114 122.345 1.00 26.65 218 THR A O 1
ATOM 2272 N N . LYS C 3 200 ? 106.970 82.102 120.150 1.00 24.30 219 LYS A N 1
ATOM 2273 C CA . LYS C 3 200 ? 107.071 80.662 120.071 1.00 26.20 219 LYS A CA 1
ATOM 2274 C C . LYS C 3 200 ? 108.436 80.135 120.561 1.00 30.31 219 LYS A C 1
ATOM 2275 O O . LYS C 3 200 ? 108.486 79.157 121.295 1.00 32.04 219 LYS A O 1
ATOM 2281 N N . LEU C 3 201 ? 109.527 80.815 120.190 1.00 27.35 220 LEU A N 1
ATOM 2282 C CA . LEU C 3 201 ? 110.885 80.442 120.623 1.00 22.73 220 LEU A CA 1
ATOM 2283 C C . LEU C 3 201 ? 111.024 80.575 122.126 1.00 29.51 220 LEU A C 1
ATOM 2284 O O . LEU C 3 201 ? 111.709 79.773 122.784 1.00 28.24 220 LEU A O 1
ATOM 2289 N N . VAL C 3 202 ? 110.401 81.612 122.683 1.00 23.74 221 VAL A N 1
ATOM 2290 C CA . VAL C 3 202 ? 110.494 81.868 124.115 1.00 23.04 221 VAL A CA 1
ATOM 2291 C C . VAL C 3 202 ? 109.669 80.826 124.863 1.00 27.06 221 VAL A C 1
ATOM 2292 O O . VAL C 3 202 ? 110.067 80.355 125.926 1.00 26.98 221 VAL A O 1
ATOM 2296 N N . GLU C 3 203 ? 108.513 80.477 124.308 1.00 26.11 222 GLU A N 1
ATOM 2297 C CA . GLU C 3 203 ? 107.636 79.465 124.911 1.00 27.64 222 GLU A CA 1
ATOM 2298 C C . GLU C 3 203 ? 108.393 78.128 125.013 1.00 32.50 222 GLU A C 1
ATOM 2299 O O . GLU C 3 203 ? 108.348 77.430 126.044 1.00 32.10 222 GLU A O 1
ATOM 2305 N N . ARG C 3 204 ? 109.147 77.805 123.968 1.00 25.70 223 ARG A N 1
ATOM 2306 C CA . ARG C 3 204 ? 109.904 76.565 123.986 1.00 24.39 223 ARG A CA 1
ATOM 2307 C C . ARG C 3 204 ? 110.936 76.576 125.084 1.00 31.30 223 ARG A C 1
ATOM 2308 O O . ARG C 3 204 ? 111.027 75.641 125.856 1.00 29.76 223 ARG A O 1
ATOM 2316 N N . TRP C 3 205 ? 111.700 77.656 125.182 1.00 29.65 224 TRP A N 1
ATOM 2317 C CA . TRP C 3 205 ? 112.719 77.754 126.228 1.00 25.23 224 TRP A CA 1
ATOM 2318 C C . TRP C 3 205 ? 112.054 77.641 127.610 1.00 30.51 224 TRP A C 1
ATOM 2319 O O . TRP C 3 205 ? 112.556 76.987 128.527 1.00 30.57 224 TRP A O 1
ATOM 2330 N N . ILE C 3 206 ? 110.955 78.350 127.780 1.00 28.89 225 ILE A N 1
ATOM 2331 C CA . ILE C 3 206 ? 110.243 78.328 129.038 1.00 30.53 225 ILE A CA 1
ATOM 2332 C C . ILE C 3 206 ? 109.814 76.859 129.352 1.00 32.09 225 ILE A C 1
ATOM 2333 O O . ILE C 3 206 ? 110.011 76.346 130.459 1.00 29.81 225 ILE A O 1
ATOM 2338 N N . SER C 3 207 ? 109.219 76.198 128.377 1.00 28.28 226 SER A N 1
ATOM 2339 C CA . SER C 3 207 ? 108.752 74.830 128.599 1.00 28.65 226 SER A CA 1
ATOM 2340 C C . SER C 3 207 ? 109.841 73.812 128.949 1.00 32.51 226 SER A C 1
ATOM 2341 O O . SER C 3 207 ? 109.621 72.936 129.785 1.00 35.00 226 SER A O 1
ATOM 2344 N N . VAL C 3 208 ? 111.009 73.928 128.317 1.00 25.79 227 VAL A N 1
ATOM 2345 C CA . VAL C 3 208 ? 112.094 72.992 128.554 1.00 26.07 227 VAL A CA 1
ATOM 2346 C C . VAL C 3 208 ? 112.899 73.266 129.816 1.00 34.74 227 VAL A C 1
ATOM 2347 O O . VAL C 3 208 ? 113.342 72.344 130.506 1.00 33.78 227 VAL A O 1
ATOM 2351 N N . SER C 3 209 ? 113.090 74.537 130.142 1.00 34.43 228 SER A N 1
ATOM 2352 C CA . SER C 3 209 ? 113.900 74.897 131.313 1.00 31.81 228 SER A CA 1
ATOM 2353 C C . SER C 3 209 ? 113.164 74.805 132.668 1.00 33.73 228 SER A C 1
ATOM 2354 O O . SER C 3 209 ? 113.821 74.772 133.719 1.00 29.80 228 SER A O 1
ATOM 2357 N N . GLY C 3 210 ? 111.831 74.877 132.646 1.00 28.01 229 GLY A N 1
ATOM 2358 C CA . GLY C 3 210 ? 111.043 74.854 133.860 1.00 27.28 229 GLY A CA 1
ATOM 2359 C C . GLY C 3 210 ? 111.102 76.170 134.638 1.00 37.82 229 GLY A C 1
ATOM 2360 O O . GLY C 3 210 ? 110.714 76.226 135.799 1.00 38.43 229 GLY A O 1
ATOM 2361 N N . VAL C 3 211 ? 111.574 77.247 134.017 1.00 36.42 230 VAL A N 1
ATOM 2362 C CA . VAL C 3 211 ? 111.653 78.525 134.744 1.00 30.96 230 VAL A CA 1
ATOM 2363 C C . VAL C 3 211 ? 110.287 78.983 135.270 1.00 31.73 230 VAL A C 1
ATOM 2364 O O . VAL C 3 211 ? 110.199 79.621 136.305 1.00 29.93 230 VAL A O 1
ATOM 2368 N N . ALA C 3 212 ? 109.226 78.626 134.557 1.00 25.60 231 ALA A N 1
ATOM 2369 C CA . ALA C 3 212 ? 107.907 79.037 134.942 1.00 25.52 231 ALA A CA 1
ATOM 2370 C C . ALA C 3 212 ? 107.412 78.299 136.203 1.00 37.34 231 ALA A C 1
ATOM 2371 O O . ALA C 3 212 ? 106.295 78.562 136.641 1.00 35.88 231 ALA A O 1
ATOM 2373 N N . ASP C 3 213 ? 108.230 77.414 136.799 1.00 31.15 232 ASP A N 1
ATOM 2374 C CA . ASP C 3 213 ? 107.810 76.706 138.036 1.00 29.26 232 ASP A CA 1
ATOM 2375 C C . ASP C 3 213 ? 107.658 77.668 139.188 1.00 40.63 232 ASP A C 1
ATOM 2376 O O . ASP C 3 213 ? 106.917 77.399 140.134 1.00 45.41 232 ASP A O 1
ATOM 2381 N N . ASP C 3 214 ? 108.351 78.802 139.100 1.00 32.49 233 ASP A N 1
ATOM 2382 C CA . ASP C 3 214 ? 108.244 79.868 140.099 1.00 28.27 233 ASP A CA 1
ATOM 2383 C C . ASP C 3 214 ? 108.246 81.204 139.307 1.00 37.57 233 ASP A C 1
ATOM 2384 O O . ASP C 3 214 ? 109.226 81.542 138.655 1.00 38.43 233 ASP A O 1
ATOM 2389 N N . PRO C 3 215 ? 107.138 81.931 139.340 1.00 35.68 234 PRO A N 1
ATOM 2390 C CA . PRO C 3 215 ? 107.001 83.208 138.623 1.00 32.86 234 PRO A CA 1
ATOM 2391 C C . PRO C 3 215 ? 108.056 84.285 138.935 1.00 36.14 234 PRO A C 1
ATOM 2392 O O . PRO C 3 215 ? 108.268 85.191 138.144 1.00 36.01 234 PRO A O 1
ATOM 2396 N N . ASN C 3 216 ? 108.706 84.179 140.085 1.00 30.68 235 ASN A N 1
ATOM 2397 C CA . ASN C 3 216 ? 109.764 85.107 140.463 1.00 30.08 235 ASN A CA 1
ATOM 2398 C C . ASN C 3 216 ? 111.079 84.720 139.795 1.00 34.60 235 ASN A C 1
ATOM 2399 O O . ASN C 3 216 ? 112.053 85.447 139.906 1.00 35.00 235 ASN A O 1
ATOM 2404 N N . ASN C 3 217 ? 111.130 83.553 139.160 1.00 31.31 236 ASN A N 1
ATOM 2405 C CA . ASN C 3 217 ? 112.361 83.107 138.502 1.00 29.80 236 ASN A CA 1
ATOM 2406 C C . ASN C 3 217 ? 112.698 84.046 137.357 1.00 30.59 236 ASN A C 1
ATOM 2407 O O . ASN C 3 217 ? 111.798 84.466 136.611 1.00 26.89 236 ASN A O 1
ATOM 2412 N N . TYR C 3 218 ? 113.990 84.259 137.137 1.00 29.52 237 TYR A N 1
ATOM 2413 C CA . TYR C 3 218 ? 114.446 85.051 135.996 1.00 26.85 237 TYR A CA 1
ATOM 2414 C C . TYR C 3 218 ? 114.177 84.209 134.774 1.00 31.88 237 TYR A C 1
ATOM 2415 O O . TYR C 3 218 ? 114.283 82.991 134.840 1.00 30.58 237 TYR A O 1
ATOM 2424 N N . LEU C 3 219 ? 113.773 84.840 133.676 1.00 28.30 238 LEU A N 1
ATOM 2425 C CA . LEU C 3 219 ? 113.486 84.086 132.460 1.00 26.15 238 LEU A CA 1
ATOM 2426 C C . LEU C 3 219 ? 114.700 83.271 131.959 1.00 26.99 238 LEU A C 1
ATOM 2427 O O . LEU C 3 219 ? 114.560 82.134 131.530 1.00 25.61 238 LEU A O 1
ATOM 2432 N N . PHE C 3 220 ? 115.886 83.857 131.983 1.00 24.47 239 PHE A N 1
ATOM 2433 C CA . PHE C 3 220 ? 117.061 83.139 131.504 1.00 24.91 239 PHE A CA 1
ATOM 2434 C C . PHE C 3 220 ? 117.903 82.697 132.690 1.00 26.33 239 PHE A C 1
ATOM 2435 O O . PHE C 3 220 ? 118.025 83.420 133.677 1.00 27.93 239 PHE A O 1
ATOM 2443 N N . CYS C 3 221 ? 118.483 81.504 132.586 1.00 25.20 240 CYS A N 1
ATOM 2444 C CA . CYS C 3 221 ? 119.303 80.947 133.665 1.00 25.03 240 CYS A CA 1
ATOM 2445 C C . CYS C 3 221 ? 120.433 80.126 133.050 1.00 28.39 240 CYS A C 1
ATOM 2446 O O . CYS C 3 221 ? 120.451 79.862 131.842 1.00 29.32 240 CYS A O 1
ATOM 2449 N N . ARG C 3 222 ? 121.375 79.734 133.896 1.00 27.81 241 ARG A N 1
ATOM 2450 C CA . ARG C 3 222 ? 122.504 78.916 133.485 1.00 28.02 241 ARG A CA 1
ATOM 2451 C C . ARG C 3 222 ? 122.052 77.548 132.978 1.00 33.16 241 ARG A C 1
ATOM 2452 O O . ARG C 3 222 ? 121.036 76.995 133.416 1.00 31.00 241 ARG A O 1
ATOM 2460 N N . VAL C 3 223 ? 122.858 76.990 132.096 1.00 31.65 242 VAL A N 1
ATOM 2461 C CA . VAL C 3 223 ? 122.648 75.656 131.592 1.00 30.60 242 VAL A CA 1
ATOM 2462 C C . VAL C 3 223 ? 124.034 74.984 131.645 1.00 37.95 242 VAL A C 1
ATOM 2463 O O . VAL C 3 223 ? 124.934 75.323 130.873 1.00 30.53 242 VAL A O 1
ATOM 2467 N N . ARG C 3 224 ? 124.215 74.096 132.632 1.00 37.70 243 ARG A N 1
ATOM 2468 C CA . ARG C 3 224 ? 125.497 73.444 132.835 1.00 34.55 243 ARG A CA 1
ATOM 2469 C C . ARG C 3 224 ? 125.858 72.467 131.729 1.00 36.01 243 ARG A C 1
ATOM 2470 O O . ARG C 3 224 ? 125.035 72.206 130.851 1.00 34.32 243 ARG A O 1
ATOM 2478 N N . LYS C 3 225 ? 127.115 72.010 131.715 1.00 38.75 244 LYS A N 1
ATOM 2479 C CA . LYS C 3 225 ? 127.615 71.106 130.657 1.00 40.19 244 LYS A CA 1
ATOM 2480 C C . LYS C 3 225 ? 126.786 69.826 130.513 1.00 45.98 244 LYS A C 1
ATOM 2481 O O . LYS C 3 225 ? 126.702 69.251 129.428 1.00 47.28 244 LYS A O 1
ATOM 2487 N N . ASN C 3 226 ? 126.153 69.429 131.619 1.00 44.07 245 ASN A N 1
ATOM 2488 C CA . ASN C 3 226 ? 125.232 68.300 131.704 1.00 44.00 245 ASN A CA 1
ATOM 2489 C C . ASN C 3 226 ? 123.998 68.567 130.835 1.00 51.45 245 ASN A C 1
ATOM 2490 O O . ASN C 3 226 ? 123.327 67.635 130.421 1.00 55.70 245 ASN A O 1
ATOM 2495 N N . GLY C 3 227 ? 123.648 69.837 130.639 1.00 43.77 246 GLY A N 1
ATOM 2496 C CA . GLY C 3 227 ? 122.439 70.189 129.898 1.00 38.00 246 GLY A CA 1
ATOM 2497 C C . GLY C 3 227 ? 121.304 70.395 130.918 1.00 36.76 246 GLY A C 1
ATOM 2498 O O . GLY C 3 227 ? 120.130 70.486 130.558 1.00 37.35 246 GLY A O 1
ATOM 2499 N N . VAL C 3 228 ? 121.663 70.524 132.195 1.00 30.00 247 VAL A N 1
ATOM 2500 C CA . VAL C 3 228 ? 120.658 70.744 133.235 1.00 30.71 247 VAL A CA 1
ATOM 2501 C C . VAL C 3 228 ? 120.592 72.240 133.530 1.00 36.00 247 VAL A C 1
ATOM 2502 O O . VAL C 3 228 ? 121.615 72.874 133.851 1.00 32.19 247 VAL A O 1
ATOM 2506 N N . ALA C 3 229 ? 119.389 72.786 133.365 1.00 31.38 248 ALA A N 1
ATOM 2507 C CA . ALA C 3 229 ? 119.077 74.192 133.607 1.00 27.89 248 ALA A CA 1
ATOM 2508 C C . ALA C 3 229 ? 118.983 74.428 135.110 1.00 36.89 248 ALA A C 1
ATOM 2509 O O . ALA C 3 229 ? 118.625 73.525 135.868 1.00 41.29 248 ALA A O 1
ATOM 2511 N N . ALA C 3 230 ? 119.278 75.645 135.546 1.00 30.21 249 ALA A N 1
ATOM 2512 C CA . ALA C 3 230 ? 119.194 75.976 136.952 1.00 28.47 249 ALA A CA 1
ATOM 2513 C C . ALA C 3 230 ? 118.357 77.219 137.167 1.00 31.82 249 ALA A C 1
ATOM 2514 O O . ALA C 3 230 ? 118.886 78.282 137.434 1.00 30.38 249 ALA A O 1
ATOM 2516 N N . PRO C 3 231 ? 117.039 77.082 137.079 1.00 31.36 250 PRO A N 1
ATOM 2517 C CA . PRO C 3 231 ? 116.179 78.229 137.308 1.00 30.45 250 PRO A CA 1
ATOM 2518 C C . PRO C 3 231 ? 116.518 78.873 138.653 1.00 37.40 250 PRO A C 1
ATOM 2519 O O . PRO C 3 231 ? 117.059 78.219 139.559 1.00 37.48 250 PRO A O 1
ATOM 2523 N N . SER C 3 232 ? 116.261 80.174 138.756 1.00 31.49 251 SER A N 1
ATOM 2524 C CA . SER C 3 232 ? 116.556 80.890 139.983 1.00 27.84 251 SER A CA 1
ATOM 2525 C C . SER C 3 232 ? 115.829 82.222 140.045 1.00 33.53 251 SER A C 1
ATOM 2526 O O . SER C 3 232 ? 115.665 82.897 139.029 1.00 32.06 251 SER A O 1
ATOM 2529 N N . ALA C 3 233 ? 115.430 82.611 141.249 1.00 28.85 252 ALA A N 1
ATOM 2530 C CA . ALA C 3 233 ? 114.752 83.881 141.461 1.00 31.32 252 ALA A CA 1
ATOM 2531 C C . ALA C 3 233 ? 115.673 84.854 142.173 1.00 35.42 252 ALA A C 1
ATOM 2532 O O . ALA C 3 233 ? 115.288 85.998 142.436 1.00 37.38 252 ALA A O 1
ATOM 2534 N N . THR C 3 234 ? 116.890 84.411 142.479 1.00 30.07 253 THR A N 1
ATOM 2535 C CA . THR C 3 234 ? 117.832 85.264 143.170 1.00 30.96 253 THR A CA 1
ATOM 2536 C C . THR C 3 234 ? 119.089 85.471 142.341 1.00 38.91 253 THR A C 1
ATOM 2537 O O . THR C 3 234 ? 119.819 86.402 142.554 1.00 44.29 253 THR A O 1
ATOM 2541 N N . SER C 3 235 ? 119.360 84.609 141.390 1.00 32.65 254 SER A N 1
ATOM 2542 C CA . SER C 3 235 ? 120.535 84.825 140.598 1.00 30.98 254 SER A CA 1
ATOM 2543 C C . SER C 3 235 ? 120.220 84.995 139.117 1.00 33.10 254 SER A C 1
ATOM 2544 O O . SER C 3 235 ? 119.553 84.152 138.499 1.00 29.27 254 SER A O 1
ATOM 2547 N N . GLN C 3 236 ? 120.747 86.085 138.543 1.00 31.23 255 GLN A N 1
ATOM 2548 C CA . GLN C 3 236 ? 120.600 86.390 137.110 1.00 28.60 255 GLN A CA 1
ATOM 2549 C C . GLN C 3 236 ? 121.790 85.861 136.331 1.00 30.59 255 GLN A C 1
ATOM 2550 O O . GLN C 3 236 ? 122.860 85.700 136.886 1.00 32.24 255 GLN A O 1
ATOM 2556 N N . LEU C 3 237 ? 121.625 85.636 135.031 1.00 28.60 256 LEU A N 1
ATOM 2557 C CA . LEU C 3 237 ? 122.768 85.303 134.197 1.00 28.42 256 LEU A CA 1
ATOM 2558 C C . LEU C 3 237 ? 123.533 86.642 134.181 1.00 31.01 256 LEU A C 1
ATOM 2559 O O . LEU C 3 237 ? 122.915 87.711 134.196 1.00 32.24 256 LEU A O 1
ATOM 2564 N N . SER C 3 238 ? 124.857 86.621 134.175 1.00 26.04 257 SER A N 1
ATOM 2565 C CA . SER C 3 238 ? 125.609 87.888 134.147 1.00 25.81 257 SER A CA 1
ATOM 2566 C C . SER C 3 238 ? 125.453 88.512 132.731 1.00 31.02 257 SER A C 1
ATOM 2567 O O . SER C 3 238 ? 125.121 87.803 131.759 1.00 30.95 257 SER A O 1
ATOM 2570 N N . THR C 3 239 ? 125.680 89.821 132.609 1.00 29.61 258 THR A N 1
ATOM 2571 C CA . THR C 3 239 ? 125.627 90.451 131.299 1.00 26.09 258 THR A CA 1
ATOM 2572 C C . THR C 3 239 ? 126.820 89.886 130.491 1.00 26.61 258 THR A C 1
ATOM 2573 O O . THR C 3 239 ? 126.766 89.745 129.263 1.00 24.25 258 THR A O 1
ATOM 2577 N N . ARG C 3 240 ? 127.877 89.477 131.199 1.00 28.02 259 ARG A N 1
ATOM 2578 C CA . ARG C 3 240 ? 129.040 88.845 130.537 1.00 24.64 259 ARG A CA 1
ATOM 2579 C C . ARG C 3 240 ? 128.660 87.565 129.756 1.00 26.59 259 ARG A C 1
ATOM 2580 O O . ARG C 3 240 ? 129.081 87.380 128.619 1.00 27.33 259 ARG A O 1
ATOM 2588 N N . ALA C 3 241 ? 127.843 86.694 130.374 1.00 28.96 260 ALA A N 1
ATOM 2589 C CA . ALA C 3 241 ? 127.324 85.440 129.739 1.00 26.08 260 ALA A CA 1
ATOM 2590 C C . ALA C 3 241 ? 126.475 85.744 128.498 1.00 27.38 260 ALA A C 1
ATOM 2591 O O . ALA C 3 241 ? 126.576 85.066 127.479 1.00 29.38 260 ALA A O 1
ATOM 2593 N N . LEU C 3 242 ? 125.623 86.765 128.609 1.00 26.53 261 LEU A N 1
ATOM 2594 C CA . LEU C 3 242 ? 124.754 87.234 127.498 1.00 23.98 261 LEU A CA 1
ATOM 2595 C C . LEU C 3 242 ? 125.627 87.747 126.340 1.00 28.35 261 LEU A C 1
ATOM 2596 O O . LEU C 3 242 ? 125.375 87.464 125.180 1.00 27.66 261 LEU A O 1
ATOM 2601 N N . GLU C 3 243 ? 126.682 88.481 126.664 1.00 26.82 262 GLU A N 1
ATOM 2602 C CA . GLU C 3 243 ? 127.615 88.900 125.613 1.00 25.44 262 GLU A CA 1
ATOM 2603 C C . GLU C 3 243 ? 128.248 87.611 125.010 1.00 30.85 262 GLU A C 1
ATOM 2604 O O . GLU C 3 243 ? 128.471 87.533 123.803 1.00 28.78 262 GLU A O 1
ATOM 2610 N N . GLY C 3 244 ? 128.524 86.609 125.864 1.00 27.82 263 GLY A N 1
ATOM 2611 C CA . GLY C 3 244 ? 129.141 85.347 125.428 1.00 23.95 263 GLY A CA 1
ATOM 2612 C C . GLY C 3 244 ? 128.262 84.593 124.451 1.00 27.97 263 GLY A C 1
ATOM 2613 O O . GLY C 3 244 ? 128.762 83.936 123.527 1.00 29.99 263 GLY A O 1
ATOM 2614 N N . ILE C 3 245 ? 126.938 84.694 124.638 1.00 26.64 264 ILE A N 1
ATOM 2615 C CA . ILE C 3 245 ? 126.000 84.040 123.714 1.00 25.78 264 ILE A CA 1
ATOM 2616 C C . ILE C 3 245 ? 126.133 84.664 122.323 1.00 29.05 264 ILE A C 1
ATOM 2617 O O . ILE C 3 245 ? 126.172 83.958 121.304 1.00 28.15 264 ILE A O 1
ATOM 2622 N N . PHE C 3 246 ? 126.229 85.993 122.279 1.00 23.82 265 PHE A N 1
ATOM 2623 C CA . PHE C 3 246 ? 126.412 86.673 120.994 1.00 23.67 265 PHE A CA 1
ATOM 2624 C C . PHE C 3 246 ? 127.754 86.201 120.354 1.00 28.43 265 PHE A C 1
ATOM 2625 O O . PHE C 3 246 ? 127.803 85.861 119.177 1.00 28.44 265 PHE A O 1
ATOM 2633 N N . GLU C 3 247 ? 128.833 86.208 121.141 1.00 28.73 266 GLU A N 1
ATOM 2634 C CA . GLU C 3 247 ? 130.165 85.792 120.674 1.00 27.66 266 GLU A CA 1
ATOM 2635 C C . GLU C 3 247 ? 130.135 84.359 120.147 1.00 32.04 266 GLU A C 1
ATOM 2636 O O . GLU C 3 247 ? 130.553 84.094 119.021 1.00 32.18 266 GLU A O 1
ATOM 2642 N N . ALA C 3 248 ? 129.596 83.438 120.948 1.00 31.73 267 ALA A N 1
ATOM 2643 C CA . ALA C 3 248 ? 129.494 81.998 120.565 1.00 29.52 267 ALA A CA 1
ATOM 2644 C C . ALA C 3 248 ? 128.747 81.849 119.277 1.00 32.20 267 ALA A C 1
ATOM 2645 O O . ALA C 3 248 ? 129.162 81.125 118.402 1.00 31.40 267 ALA A O 1
ATOM 2647 N N . THR C 3 249 ? 127.615 82.540 119.171 1.00 30.23 268 THR A N 1
ATOM 2648 C CA . THR C 3 249 ? 126.770 82.443 117.989 1.00 30.47 268 THR A CA 1
ATOM 2649 C C . THR C 3 249 ? 127.506 82.932 116.777 1.00 31.67 268 THR A C 1
ATOM 2650 O O . THR C 3 249 ? 127.332 82.403 115.664 1.00 33.46 268 THR A O 1
ATOM 2654 N N . HIS C 3 250 ? 128.330 83.949 116.967 1.00 28.50 269 HIS A N 1
ATOM 2655 C CA . HIS C 3 250 ? 129.089 84.461 115.834 1.00 29.19 269 HIS A CA 1
ATOM 2656 C C . HIS C 3 250 ? 130.111 83.398 115.423 1.00 38.18 269 HIS A C 1
ATOM 2657 O O . HIS C 3 250 ? 130.239 83.077 114.227 1.00 35.27 269 HIS A O 1
ATOM 2664 N N . ARG C 3 251 ? 130.813 82.835 116.422 1.00 39.99 270 ARG A N 1
ATOM 2665 C CA . ARG C 3 251 ? 131.821 81.802 116.159 1.00 40.67 270 ARG A CA 1
ATOM 2666 C C . ARG C 3 251 ? 131.184 80.661 115.394 1.00 46.16 270 ARG A C 1
ATOM 2667 O O . ARG C 3 251 ? 131.740 80.164 114.421 1.00 49.18 270 ARG A O 1
ATOM 2675 N N . LEU C 3 252 ? 129.973 80.300 115.798 1.00 38.09 271 LEU A N 1
ATOM 2676 C CA . LEU C 3 252 ? 129.254 79.227 115.141 1.00 37.27 271 LEU A CA 1
ATOM 2677 C C . LEU C 3 252 ? 129.139 79.419 113.635 1.00 45.84 271 LEU A C 1
ATOM 2678 O O . LEU C 3 252 ? 129.173 78.459 112.868 1.00 49.03 271 LEU A O 1
ATOM 2683 N N . ILE C 3 253 ? 128.958 80.644 113.187 1.00 41.78 272 ILE A N 1
ATOM 2684 C CA . ILE C 3 253 ? 128.775 80.804 111.758 1.00 38.98 272 ILE A CA 1
ATOM 2685 C C . ILE C 3 253 ? 130.059 81.187 111.069 1.00 44.80 272 ILE A C 1
ATOM 2686 O O . ILE C 3 253 ? 130.249 80.880 109.889 1.00 47.60 272 ILE A O 1
ATOM 2691 N N . TYR C 3 254 ? 130.925 81.906 111.777 1.00 35.48 273 TYR A N 1
ATOM 2692 C CA . TYR C 3 254 ? 132.098 82.432 111.115 1.00 34.43 273 TYR A CA 1
ATOM 2693 C C . TYR C 3 254 ? 133.425 81.907 111.585 1.00 37.88 273 TYR A C 1
ATOM 2694 O O . TYR C 3 254 ? 134.444 82.387 111.161 1.00 43.44 273 TYR A O 1
ATOM 2703 N N . GLY C 3 255 ? 133.432 80.986 112.514 1.00 34.68 274 GLY A N 1
ATOM 2704 C CA . GLY C 3 255 ? 134.695 80.498 113.033 1.00 36.23 274 GLY A CA 1
ATOM 2705 C C . GLY C 3 255 ? 135.256 81.478 114.048 1.00 45.62 274 GLY A C 1
ATOM 2706 O O . GLY C 3 255 ? 134.595 82.449 114.394 1.00 48.38 274 GLY A O 1
ATOM 2707 N N . ALA C 3 256 ? 136.462 81.208 114.549 1.00 44.67 275 ALA A N 1
ATOM 2708 C CA . ALA C 3 256 ? 137.095 82.085 115.537 1.00 44.10 275 ALA A CA 1
ATOM 2709 C C . ALA C 3 256 ? 137.489 83.429 114.940 1.00 49.47 275 ALA A C 1
ATOM 2710 O O . ALA C 3 256 ? 137.666 83.562 113.727 1.00 49.03 275 ALA A O 1
ATOM 2712 N N . LYS C 3 257 ? 137.600 84.438 115.794 1.00 50.67 276 LYS A N 1
ATOM 2713 C CA . LYS C 3 257 ? 137.925 85.784 115.311 1.00 51.31 276 LYS A CA 1
ATOM 2714 C C . LYS C 3 257 ? 139.385 86.077 115.078 1.00 61.61 276 LYS A C 1
ATOM 2715 O O . LYS C 3 257 ? 140.256 85.440 115.669 1.00 61.78 276 LYS A O 1
ATOM 2721 N N . ASP C 3 258 ? 139.653 87.056 114.214 1.00 64.03 277 ASP A N 1
ATOM 2722 C CA . ASP C 3 258 ? 141.031 87.431 113.922 1.00 66.37 277 ASP A CA 1
ATOM 2723 C C . ASP C 3 258 ? 141.697 87.903 115.197 1.00 77.13 277 ASP A C 1
ATOM 2724 O O . ASP C 3 258 ? 141.057 88.531 116.025 1.00 82.49 277 ASP A O 1
ATOM 2729 N N . ASP C 3 259 ? 142.970 87.568 115.376 1.00 75.86 278 ASP A N 1
ATOM 2730 C CA . ASP C 3 259 ? 143.694 87.932 116.598 1.00 75.88 278 ASP A CA 1
ATOM 2731 C C . ASP C 3 259 ? 144.177 89.383 116.668 1.00 74.15 278 ASP A C 1
ATOM 2732 O O . ASP C 3 259 ? 145.109 89.696 117.413 1.00 72.38 278 ASP A O 1
ATOM 2737 N N . SER C 3 260 ? 143.527 90.281 115.932 1.00 66.77 279 SER A N 1
ATOM 2738 C CA . SER C 3 260 ? 143.928 91.682 115.976 1.00 64.30 279 SER A CA 1
ATOM 2739 C C . SER C 3 260 ? 143.691 92.340 117.324 1.00 61.27 279 SER A C 1
ATOM 2740 O O . SER C 3 260 ? 144.316 93.340 117.638 1.00 63.81 279 SER A O 1
ATOM 2743 N N . GLY C 3 261 ? 142.805 91.776 118.131 1.00 54.26 280 GLY A N 1
ATOM 2744 C CA . GLY C 3 261 ? 142.508 92.367 119.434 1.00 52.35 280 GLY A CA 1
ATOM 2745 C C . GLY C 3 261 ? 141.607 93.606 119.281 1.00 46.46 280 GLY A C 1
ATOM 2746 O O . GLY C 3 261 ? 141.382 94.372 120.233 1.00 45.11 280 GLY A O 1
ATOM 2747 N N . GLN C 3 262 ? 141.118 93.824 118.077 1.00 38.95 281 GLN A N 1
ATOM 2748 C CA . GLN C 3 262 ? 140.237 94.948 117.868 1.00 42.17 281 GLN A CA 1
ATOM 2749 C C . GLN C 3 262 ? 138.850 94.616 118.439 1.00 43.97 281 GLN A C 1
ATOM 2750 O O . GLN C 3 262 ? 138.423 93.454 118.433 1.00 40.37 281 GLN A O 1
ATOM 2756 N N . ARG C 3 263 ? 138.150 95.633 118.941 1.00 36.14 282 ARG A N 1
ATOM 2757 C CA . ARG C 3 263 ? 136.820 95.410 119.468 1.00 32.40 282 ARG A CA 1
ATOM 2758 C C . ARG C 3 263 ? 135.865 95.146 118.312 1.00 35.55 282 ARG A C 1
ATOM 2759 O O . ARG C 3 263 ? 136.147 95.470 117.165 1.00 32.50 282 ARG A O 1
ATOM 2767 N N . TYR C 3 264 ? 134.732 94.535 118.614 1.00 33.21 283 TYR A N 1
ATOM 2768 C CA . TYR C 3 264 ? 133.679 94.320 117.631 1.00 29.23 283 TYR A CA 1
ATOM 2769 C C . TYR C 3 264 ? 133.957 93.417 116.463 1.00 34.33 283 TYR A C 1
ATOM 2770 O O . TYR C 3 264 ? 133.336 93.564 115.424 1.00 34.04 283 TYR A O 1
ATOM 2779 N N . LEU C 3 265 ? 134.816 92.425 116.646 1.00 32.84 284 LEU A N 1
ATOM 2780 C CA . LEU C 3 265 ? 135.112 91.484 115.562 1.00 33.33 284 LEU A CA 1
ATOM 2781 C C . LEU C 3 265 ? 134.020 90.420 115.483 1.00 38.73 284 LEU A C 1
ATOM 2782 O O . LEU C 3 265 ? 133.875 89.728 114.457 1.00 36.90 284 LEU A O 1
ATOM 2787 N N . ALA C 3 266 ? 133.277 90.290 116.580 1.00 34.28 285 ALA A N 1
ATOM 2788 C CA . ALA C 3 266 ? 132.188 89.316 116.720 1.00 29.12 285 ALA A CA 1
ATOM 2789 C C . ALA C 3 266 ? 130.991 90.065 117.318 1.00 29.35 285 ALA A C 1
ATOM 2790 O O . ALA C 3 266 ? 131.149 91.169 117.836 1.00 25.89 285 ALA A O 1
ATOM 2792 N N . TRP C 3 267 ? 129.802 89.477 117.254 1.00 26.21 286 TRP A N 1
ATOM 2793 C CA . TRP C 3 267 ? 128.632 90.119 117.867 1.00 25.51 286 TRP A CA 1
ATOM 2794 C C . TRP C 3 267 ? 128.859 90.268 119.357 1.00 31.96 286 TRP A C 1
ATOM 2795 O O . TRP C 3 267 ? 129.498 89.426 119.990 1.00 31.81 286 TRP A O 1
ATOM 2806 N N . SER C 3 268 ? 128.309 91.332 119.927 1.00 25.08 287 SER A N 1
ATOM 2807 C CA . SER C 3 268 ? 128.416 91.570 121.355 1.00 23.90 287 SER A CA 1
ATOM 2808 C C . SER C 3 268 ? 127.024 91.953 121.900 1.00 24.63 287 SER A C 1
ATOM 2809 O O . SER C 3 268 ? 126.029 91.915 121.155 1.00 25.29 287 SER A O 1
ATOM 2812 N N . GLY C 3 269 ? 126.969 92.361 123.173 1.00 20.50 288 GLY A N 1
ATOM 2813 C CA . GLY C 3 269 ? 125.714 92.681 123.867 1.00 19.39 288 GLY A CA 1
ATOM 2814 C C . GLY C 3 269 ? 124.825 93.682 123.177 1.00 29.99 288 GLY A C 1
ATOM 2815 O O . GLY C 3 269 ? 123.572 93.593 123.285 1.00 28.84 288 GLY A O 1
ATOM 2816 N N . HIS C 3 270 ? 125.432 94.613 122.433 1.00 26.16 289 HIS A N 1
ATOM 2817 C CA . HIS C 3 270 ? 124.637 95.652 121.745 1.00 24.31 289 HIS A CA 1
ATOM 2818 C C . HIS C 3 270 ? 124.289 95.380 120.315 1.00 24.11 289 HIS A C 1
ATOM 2819 O O . HIS C 3 270 ? 123.612 96.187 119.672 1.00 24.65 289 HIS A O 1
ATOM 2826 N N . SER C 3 271 ? 124.758 94.244 119.804 1.00 20.72 290 SER A N 1
ATOM 2827 C CA . SER C 3 271 ? 124.558 93.910 118.393 1.00 22.32 290 SER A CA 1
ATOM 2828 C C . SER C 3 271 ? 123.135 93.897 117.824 1.00 27.63 290 SER A C 1
ATOM 2829 O O . SER C 3 271 ? 122.921 94.305 116.674 1.00 26.48 290 SER A O 1
ATOM 2832 N N . ALA C 3 272 ? 122.191 93.312 118.567 1.00 23.64 291 ALA A N 1
ATOM 2833 C CA . ALA C 3 272 ? 120.823 93.185 118.069 1.00 21.39 291 ALA A CA 1
ATOM 2834 C C . ALA C 3 272 ? 120.121 94.551 118.162 1.00 24.49 291 ALA A C 1
ATOM 2835 O O . ALA C 3 272 ? 119.343 94.911 117.283 1.00 27.78 291 ALA A O 1
ATOM 2837 N N . ARG C 3 273 ? 120.460 95.350 119.168 1.00 19.89 292 ARG A N 1
ATOM 2838 C CA . ARG C 3 273 ? 119.866 96.681 119.265 1.00 19.46 292 ARG A CA 1
ATOM 2839 C C . ARG C 3 273 ? 120.370 97.530 118.051 1.00 28.57 292 ARG A C 1
ATOM 2840 O O . ARG C 3 273 ? 119.563 98.165 117.324 1.00 24.82 292 ARG A O 1
ATOM 2848 N N . VAL C 3 274 ? 121.693 97.494 117.808 1.00 24.61 293 VAL A N 1
ATOM 2849 C CA . VAL C 3 274 ? 122.275 98.186 116.646 1.00 22.32 293 VAL A CA 1
ATOM 2850 C C . VAL C 3 274 ? 121.586 97.649 115.361 1.00 29.09 293 VAL A C 1
ATOM 2851 O O . VAL C 3 274 ? 121.084 98.416 114.520 1.00 29.75 293 VAL A O 1
ATOM 2855 N N . GLY C 3 275 ? 121.548 96.329 115.219 1.00 22.98 294 GLY A N 1
ATOM 2856 C CA . GLY C 3 275 ? 120.977 95.712 114.038 1.00 21.34 29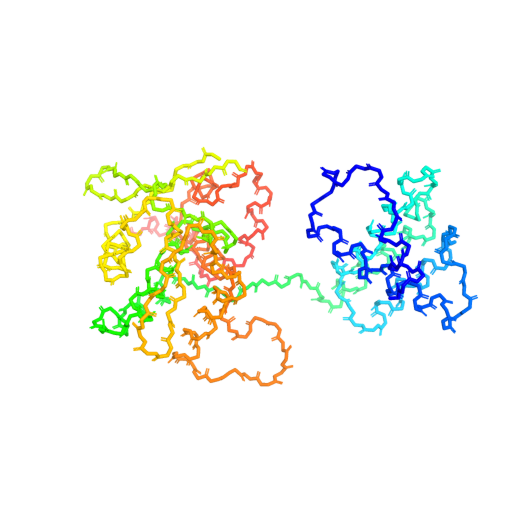4 GLY A CA 1
ATOM 2857 C C . GLY C 3 275 ? 119.513 96.019 113.779 1.00 29.37 294 GLY A C 1
ATOM 2858 O O . GLY C 3 275 ? 119.124 96.354 112.650 1.00 26.06 294 GLY A O 1
ATOM 2859 N N . ALA C 3 276 ? 118.673 95.862 114.799 1.00 26.74 295 ALA A N 1
ATOM 2860 C CA . ALA C 3 276 ? 117.239 96.128 114.632 1.00 23.65 295 ALA A CA 1
ATOM 2861 C C . ALA C 3 276 ? 116.972 97.613 114.294 1.00 22.22 295 ALA A C 1
ATOM 2862 O O . ALA C 3 276 ? 116.055 97.917 113.554 1.00 23.48 295 ALA A O 1
ATOM 2864 N N . ALA C 3 277 ? 117.762 98.519 114.881 1.00 20.54 296 ALA A N 1
ATOM 2865 C CA . ALA C 3 277 ? 117.594 99.970 114.644 1.00 20.22 296 ALA A CA 1
ATOM 2866 C C . ALA C 3 277 ? 117.892 100.272 113.182 1.00 26.89 296 ALA A C 1
ATOM 2867 O O . ALA C 3 277 ? 117.151 101.002 112.527 1.00 26.39 296 ALA A O 1
ATOM 2869 N N . ARG C 3 278 ? 118.948 99.660 112.647 1.00 24.71 297 ARG A N 1
ATOM 2870 C CA . ARG C 3 278 ? 119.282 99.815 111.233 1.00 21.78 297 ARG A CA 1
ATOM 2871 C C . ARG C 3 278 ? 118.185 99.208 110.353 1.00 22.46 297 ARG A C 1
ATOM 2872 O O . ARG C 3 278 ? 117.800 99.771 109.333 1.00 25.53 297 ARG A O 1
ATOM 2880 N N . ASP C 3 279 ? 117.660 98.063 110.744 1.00 21.67 298 ASP A N 1
ATOM 2881 C CA . ASP C 3 279 ? 116.592 97.440 109.937 1.00 20.04 298 ASP A CA 1
ATOM 2882 C C . ASP C 3 279 ? 115.338 98.301 109.849 1.00 28.13 298 ASP A C 1
ATOM 2883 O O . ASP C 3 279 ? 114.701 98.370 108.791 1.00 29.12 298 ASP A O 1
ATOM 2888 N N . MET C 3 280 ? 114.972 98.930 110.965 1.00 24.64 299 MET A N 1
ATOM 2889 C CA . MET C 3 280 ? 113.786 99.799 110.999 1.00 22.34 299 MET A CA 1
ATOM 2890 C C . MET C 3 280 ? 114.052 101.034 110.145 1.00 22.27 299 MET A C 1
ATOM 2891 O O . MET C 3 280 ? 113.240 101.423 109.328 1.00 24.17 299 MET A O 1
ATOM 2896 N N . ALA C 3 281 ? 115.212 101.639 110.321 1.00 20.94 300 ALA A N 1
ATOM 2897 C CA . ALA C 3 281 ? 115.548 102.787 109.502 1.00 20.99 300 ALA A CA 1
ATOM 2898 C C . ALA C 3 281 ? 115.500 102.367 108.037 1.00 27.71 300 ALA A C 1
ATOM 2899 O O . ALA C 3 281 ? 114.896 103.043 107.230 1.00 26.71 300 ALA A O 1
ATOM 2901 N N . ARG C 3 282 ? 116.113 101.238 107.689 1.00 26.67 301 ARG A N 1
ATOM 2902 C CA . ARG C 3 282 ? 116.151 100.804 106.277 1.00 26.97 301 ARG A CA 1
ATOM 2903 C C . ARG C 3 282 ? 114.802 100.501 105.663 1.00 29.81 301 ARG A C 1
ATOM 2904 O O . ARG C 3 282 ? 114.612 100.677 104.468 1.00 28.81 301 ARG A O 1
ATOM 2912 N N . ALA C 3 283 ? 113.853 100.094 106.505 1.00 27.95 302 ALA A N 1
ATOM 2913 C CA . ALA C 3 283 ? 112.490 99.759 106.071 1.00 24.09 302 ALA A CA 1
ATOM 2914 C C . ALA C 3 283 ? 111.562 100.992 105.963 1.00 27.99 302 ALA A C 1
ATOM 2915 O O . ALA C 3 283 ? 110.373 100.863 105.744 1.00 29.02 302 ALA A O 1
ATOM 2917 N N . GLY C 3 284 ? 112.102 102.181 106.156 1.00 23.10 303 GLY A N 1
ATOM 2918 C CA . GLY C 3 284 ? 111.281 103.375 106.060 1.00 23.20 303 GLY A CA 1
ATOM 2919 C C . GLY C 3 284 ? 110.406 103.636 107.305 1.00 29.39 303 GLY A C 1
ATOM 2920 O O . GLY C 3 284 ? 109.548 104.494 107.298 1.00 29.63 303 GLY A O 1
ATOM 2921 N N . VAL C 3 285 ? 110.632 102.925 108.390 1.00 28.39 304 VAL A N 1
ATOM 2922 C CA . VAL C 3 285 ? 109.860 103.195 109.608 1.00 22.76 304 VAL A CA 1
ATOM 2923 C C . VAL C 3 285 ? 110.135 104.646 110.101 1.00 27.36 304 VAL A C 1
ATOM 2924 O O . VAL C 3 285 ? 111.274 105.162 110.049 1.00 25.40 304 VAL A O 1
ATOM 2928 N N . SER C 3 286 ? 109.083 105.303 110.565 1.00 23.88 305 SER A N 1
ATOM 2929 C CA . SER C 3 286 ? 109.209 106.670 111.054 1.00 22.66 305 SER A CA 1
ATOM 2930 C C . SER C 3 286 ? 110.022 106.755 112.340 1.00 25.44 305 SER A C 1
ATOM 2931 O O . SER C 3 286 ? 110.152 105.786 113.103 1.00 25.96 305 SER A O 1
ATOM 2934 N N . ILE C 3 287 ? 110.574 107.923 112.590 1.00 21.72 306 ILE A N 1
ATOM 2935 C CA . ILE C 3 287 ? 111.351 108.113 113.785 1.00 22.94 306 ILE A CA 1
ATOM 2936 C C . ILE C 3 287 ? 110.622 107.841 115.143 1.00 27.38 306 ILE A C 1
ATOM 2937 O O . ILE C 3 287 ? 111.171 107.185 116.033 1.00 28.66 306 ILE A O 1
ATOM 2942 N N . PRO C 3 288 ? 109.401 108.347 115.305 1.00 25.58 307 PRO A N 1
ATOM 2943 C CA . PRO C 3 288 ? 108.683 108.099 116.547 1.00 24.74 307 PRO A CA 1
ATOM 2944 C C . PRO C 3 288 ? 108.493 106.590 116.788 1.00 24.38 307 PRO A C 1
ATOM 2945 O O . PRO C 3 288 ? 108.644 106.109 117.893 1.00 22.21 307 PRO A O 1
ATOM 2949 N N . GLU C 3 289 ? 108.144 105.842 115.750 1.00 24.21 308 GLU A N 1
ATOM 2950 C CA . GLU C 3 289 ? 107.976 104.402 115.893 1.00 22.69 308 GLU A CA 1
ATOM 2951 C C . GLU C 3 289 ? 109.321 103.716 116.174 1.00 30.13 308 GLU A C 1
ATOM 2952 O O . GLU C 3 289 ? 109.364 102.756 116.926 1.00 26.47 308 GLU A O 1
ATOM 2958 N N . ILE C 3 290 ? 110.416 104.236 115.604 1.00 29.65 309 ILE A N 1
ATOM 2959 C CA . ILE C 3 290 ? 111.758 103.674 115.881 1.00 27.64 309 ILE A CA 1
ATOM 2960 C C . ILE C 3 290 ? 112.081 104.015 117.336 1.00 27.28 309 ILE A C 1
ATOM 2961 O O . ILE C 3 290 ? 112.604 103.192 118.075 1.00 25.53 309 ILE A O 1
ATOM 2966 N N . MET C 3 291 ? 111.735 105.224 117.762 1.00 23.40 310 MET A N 1
ATOM 2967 C CA . MET C 3 291 ? 112.017 105.629 119.123 1.00 21.13 310 MET A CA 1
ATOM 2968 C C . MET C 3 291 ? 111.270 104.755 120.124 1.00 23.42 310 MET A C 1
ATOM 2969 O O . MET C 3 291 ? 111.827 104.312 121.144 1.00 23.47 310 MET A O 1
ATOM 2974 N N . GLN C 3 292 ? 110.008 104.469 119.819 1.00 21.83 311 GLN A N 1
ATOM 2975 C CA . GLN C 3 292 ? 109.216 103.609 120.700 1.00 21.16 311 GLN A CA 1
ATOM 2976 C C . GLN C 3 292 ? 109.778 102.180 120.758 1.00 27.52 311 GLN A C 1
ATOM 2977 O O . GLN C 3 292 ? 109.831 101.565 121.825 1.00 28.90 311 GLN A O 1
ATOM 2983 N N . ALA C 3 293 ? 110.222 101.672 119.611 1.00 23.43 312 ALA A N 1
ATOM 2984 C CA . ALA C 3 293 ? 110.786 100.325 119.519 1.00 20.50 312 ALA A CA 1
ATOM 2985 C C . ALA C 3 293 ? 111.999 100.116 120.423 1.00 26.33 312 ALA A C 1
ATOM 2986 O O . ALA C 3 293 ? 112.184 99.034 120.966 1.00 28.45 312 ALA A O 1
ATOM 2988 N N . GLY C 3 294 ? 112.820 101.149 120.584 1.00 25.30 313 GLY A N 1
ATOM 2989 C CA . GLY C 3 294 ? 114.012 101.046 121.407 1.00 23.87 313 GLY A CA 1
ATOM 2990 C C . GLY C 3 294 ? 113.990 101.868 122.684 1.00 26.80 313 GLY A C 1
ATOM 2991 O O . GLY C 3 294 ? 114.988 101.951 123.385 1.00 29.33 313 GLY A O 1
ATOM 2992 N N . GLY C 3 295 ? 112.874 102.514 122.975 1.00 26.68 314 GLY A N 1
ATOM 2993 C CA . GLY C 3 295 ? 112.793 103.299 124.193 1.00 23.86 314 GLY A CA 1
ATOM 2994 C C . GLY C 3 295 ? 113.550 104.618 124.172 1.00 29.85 314 GLY A C 1
ATOM 2995 O O . GLY C 3 295 ? 113.921 105.131 125.197 1.00 34.05 314 GLY A O 1
ATOM 2996 N N . TRP C 3 296 ? 113.748 105.214 123.017 1.00 28.33 315 TRP A N 1
ATOM 2997 C CA . TRP C 3 296 ? 114.432 106.515 123.003 1.00 25.70 315 TRP A CA 1
ATOM 2998 C C . TRP C 3 296 ? 113.425 107.666 123.208 1.00 28.83 315 TRP A C 1
ATOM 2999 O O . TRP C 3 296 ? 112.301 107.590 122.750 1.00 25.83 315 TRP A O 1
ATOM 3010 N N . THR C 3 297 ? 113.868 108.760 123.812 1.00 31.13 316 THR A N 1
ATOM 3011 C CA . THR C 3 297 ? 113.039 109.957 123.966 1.00 33.59 316 THR A CA 1
ATOM 3012 C C . THR C 3 297 ? 113.690 111.168 123.297 1.00 43.33 316 THR A C 1
ATOM 3013 O O . THR C 3 297 ? 113.029 112.168 123.023 1.00 45.33 316 THR A O 1
ATOM 3017 N N . ASN C 3 298 ? 114.973 111.063 122.988 1.00 39.22 317 ASN A N 1
ATOM 3018 C CA . ASN C 3 298 ? 115.671 112.156 122.325 1.00 35.98 317 ASN A CA 1
ATOM 3019 C C . ASN C 3 298 ? 115.988 111.757 120.903 1.00 32.26 317 ASN A C 1
ATOM 3020 O O . ASN C 3 298 ? 116.675 110.761 120.676 1.00 31.33 317 ASN A O 1
ATOM 3025 N N . VAL C 3 299 ? 115.488 112.535 119.943 1.00 32.43 318 VAL A N 1
ATOM 3026 C CA . VAL C 3 299 ? 115.710 112.294 118.497 1.00 34.57 318 VAL A CA 1
ATOM 3027 C C . VAL C 3 299 ? 117.198 112.329 118.077 1.00 40.29 318 VAL A C 1
ATOM 3028 O O . VAL C 3 299 ? 117.626 111.634 117.140 1.00 36.78 318 VAL A O 1
ATOM 3032 N N . ASN C 3 300 ? 117.954 113.202 118.735 1.00 35.94 319 ASN A N 1
ATOM 3033 C CA . ASN C 3 300 ? 119.355 113.367 118.444 1.00 33.28 319 ASN A CA 1
ATOM 3034 C C . ASN C 3 300 ? 120.059 112.103 118.817 1.00 33.84 319 ASN A C 1
ATOM 3035 O O . ASN C 3 300 ? 120.877 111.598 118.054 1.00 31.84 319 ASN A O 1
ATOM 3040 N N . ILE C 3 301 ? 119.714 111.598 120.001 1.00 31.78 320 ILE A N 1
ATOM 3041 C CA . ILE C 3 301 ? 120.285 110.370 120.512 1.00 29.07 320 ILE A CA 1
ATOM 3042 C C . ILE C 3 301 ? 119.940 109.162 119.678 1.00 33.76 320 ILE A C 1
ATOM 3043 O O . ILE C 3 301 ? 120.811 108.342 119.399 1.00 35.19 320 ILE A O 1
ATOM 3048 N N . VAL C 3 302 ? 118.706 109.073 119.199 1.00 27.45 321 VAL A N 1
ATOM 3049 C CA . VAL C 3 302 ? 118.382 107.938 118.342 1.00 26.79 321 VAL A CA 1
ATOM 3050 C C . VAL C 3 302 ? 119.095 108.040 116.970 1.00 32.61 321 VAL A C 1
ATOM 3051 O O . VAL C 3 302 ? 119.569 107.060 116.401 1.00 27.63 321 VAL A O 1
ATOM 3055 N N . MET C 3 303 ? 119.218 109.248 116.452 1.00 28.87 322 MET A N 1
ATOM 3056 C CA . MET C 3 303 ? 119.850 109.368 115.163 1.00 28.55 322 MET A CA 1
ATOM 3057 C C . MET C 3 303 ? 121.341 109.104 115.213 1.00 26.89 322 MET A C 1
ATOM 3058 O O . MET C 3 303 ? 121.924 108.630 114.237 1.00 27.07 322 MET A O 1
ATOM 3063 N N . ASN C 3 304 ? 121.970 109.409 116.336 1.00 24.54 323 ASN A N 1
ATOM 3064 C CA . ASN C 3 304 ? 123.406 109.137 116.441 1.00 26.78 323 ASN A CA 1
ATOM 3065 C C . ASN C 3 304 ? 123.571 107.639 116.509 1.00 31.31 323 ASN A C 1
ATOM 3066 O O . ASN C 3 304 ? 124.552 107.094 116.029 1.00 37.16 323 ASN A O 1
ATOM 3071 N N . PHE C 3 305 ? 122.611 106.965 117.117 1.00 25.79 324 PHE A N 1
ATOM 3072 C CA . PHE C 3 305 ? 122.735 105.516 117.218 1.00 25.20 324 PHE A CA 1
ATOM 3073 C C . PHE C 3 305 ? 122.674 104.844 115.857 1.00 29.62 324 PHE A C 1
ATOM 3074 O O . PHE C 3 305 ? 123.346 103.841 115.595 1.00 32.07 324 PHE A O 1
ATOM 3082 N N . ILE C 3 306 ? 121.807 105.367 115.005 1.00 27.20 325 ILE A N 1
ATOM 3083 C CA . ILE C 3 306 ? 121.632 104.794 113.686 1.00 27.55 325 ILE A CA 1
ATOM 3084 C C . ILE C 3 306 ? 122.495 105.491 112.632 1.00 31.63 325 ILE A C 1
ATOM 3085 O O . ILE C 3 306 ? 122.146 105.524 111.472 1.00 33.90 325 ILE A O 1
ATOM 3090 N N . ARG C 3 307 ? 123.636 106.019 113.041 1.00 27.84 326 ARG A N 1
ATOM 3091 C CA . ARG C 3 307 ? 124.535 106.719 112.129 1.00 27.42 326 ARG A CA 1
ATOM 3092 C C . ARG C 3 307 ? 125.215 105.808 111.110 1.00 32.99 326 ARG A C 1
ATOM 3093 O O . ARG C 3 307 ? 125.869 106.280 110.183 1.00 30.73 326 ARG A O 1
ATOM 3101 N N . ASN C 3 308 ? 125.072 104.502 111.263 1.00 31.41 327 ASN A N 1
ATOM 3102 C CA . ASN C 3 308 ? 125.725 103.585 110.325 1.00 28.53 327 ASN A CA 1
ATOM 3103 C C . ASN C 3 308 ? 124.757 102.767 109.502 1.00 33.03 327 ASN A C 1
ATOM 3104 O O . ASN C 3 308 ? 125.037 101.594 109.214 1.00 32.30 327 ASN A O 1
ATOM 3109 N N . LEU C 3 309 ? 123.628 103.374 109.116 1.00 32.32 328 LEU A N 1
ATOM 3110 C CA . LEU C 3 309 ? 122.631 102.705 108.254 1.00 32.22 328 LEU A CA 1
ATOM 3111 C C . LEU C 3 309 ? 123.469 102.060 107.131 1.00 41.23 328 LEU A C 1
ATOM 3112 O O . LEU C 3 309 ? 124.253 102.734 106.485 1.00 40.73 328 LEU A O 1
ATOM 3117 N N . ASP C 3 310 ? 123.334 100.745 106.962 1.00 34.54 329 ASP A N 1
ATOM 3118 C CA . ASP C 3 310 ? 124.173 99.990 106.065 1.00 29.51 329 ASP A CA 1
ATOM 3119 C C . ASP C 3 310 ? 123.617 99.349 104.809 1.00 34.23 329 ASP A C 1
ATOM 3120 O O . ASP C 3 310 ? 124.155 98.364 104.340 1.00 39.94 329 ASP A O 1
ATOM 3125 N N . SER C 3 311 ? 122.582 99.925 104.237 1.00 29.45 330 SER A N 1
ATOM 3126 C CA . SER C 3 311 ? 122.071 99.475 102.943 1.00 28.37 330 SER A CA 1
ATOM 3127 C C . SER C 3 311 ? 121.532 100.769 102.311 1.00 37.76 330 SER A C 1
ATOM 3128 O O . SER C 3 311 ? 121.282 101.748 103.029 1.00 35.82 330 SER A O 1
ATOM 3131 N N . GLU C 3 312 ? 121.433 100.810 100.985 1.00 34.60 331 GLU A N 1
ATOM 3132 C CA . GLU C 3 312 ? 120.981 102.006 100.296 1.00 34.59 331 GLU A CA 1
ATOM 3133 C C . GLU C 3 312 ? 119.489 102.036 100.249 1.00 33.64 331 GLU A C 1
ATOM 3134 O O . GLU C 3 312 ? 118.890 101.141 99.666 1.00 35.50 331 GLU A O 1
ATOM 3140 N N . THR C 3 313 ? 118.862 103.067 100.801 1.00 29.18 332 THR A N 1
ATOM 3141 C CA . THR C 3 313 ? 117.386 103.097 100.740 1.00 30.22 332 THR A CA 1
ATOM 3142 C C . THR C 3 313 ? 116.822 103.713 99.444 1.00 29.18 332 THR A C 1
ATOM 3143 O O . THR C 3 313 ? 115.651 103.579 99.147 1.00 32.06 332 THR A O 1
ATOM 3147 N N . GLY C 3 314 ? 117.664 104.379 98.675 1.00 28.24 333 GLY A N 1
ATOM 3148 C CA . GLY C 3 314 ? 117.261 104.950 97.392 1.00 25.98 333 GLY A CA 1
ATOM 3149 C C . GLY C 3 314 ? 115.921 105.667 97.382 1.00 28.16 333 GLY A C 1
ATOM 3150 O O . GLY C 3 314 ? 115.118 105.477 96.471 1.00 29.86 333 GLY A O 1
ATOM 3151 N N . ALA C 3 315 ? 115.710 106.577 98.331 1.00 27.58 334 ALA A N 1
ATOM 3152 C CA . ALA C 3 315 ? 114.477 107.367 98.314 1.00 26.30 334 ALA A CA 1
ATOM 3153 C C . ALA C 3 315 ? 114.301 108.198 97.007 1.00 24.49 334 ALA A C 1
ATOM 3154 O O . ALA C 3 315 ? 113.200 108.290 96.484 1.00 23.44 334 ALA A O 1
ATOM 3156 N N . MET C 3 316 ? 115.380 108.792 96.486 1.00 21.67 335 MET A N 1
ATOM 3157 C CA . MET C 3 316 ? 115.266 109.566 95.247 1.00 21.53 335 MET A CA 1
ATOM 3158 C C . MET C 3 316 ? 115.004 108.668 94.025 1.00 30.36 335 MET A C 1
ATOM 3159 O O . MET C 3 316 ? 114.197 109.009 93.153 1.00 29.46 335 MET A O 1
ATOM 3164 N N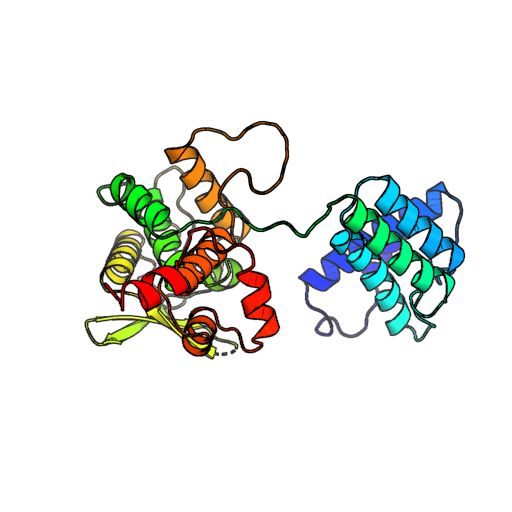 . VAL C 3 317 ? 115.641 107.496 93.965 1.00 27.82 336 VAL A N 1
ATOM 3165 C CA . VAL C 3 317 ? 115.377 106.576 92.842 1.00 26.31 336 VAL A CA 1
ATOM 3166 C C . VAL C 3 317 ? 113.895 106.209 92.903 1.00 28.01 336 VAL A C 1
ATOM 3167 O O . VAL C 3 317 ? 113.199 106.288 91.899 1.00 32.47 336 VAL A O 1
ATOM 3171 N N . ARG C 3 318 ? 113.382 105.865 94.085 1.00 23.47 337 ARG A N 1
ATOM 3172 C CA . ARG C 3 318 ? 111.975 105.487 94.178 1.00 21.68 337 ARG A CA 1
ATOM 3173 C C . ARG C 3 318 ? 111.036 106.598 93.740 1.00 28.24 337 ARG A C 1
ATOM 3174 O O . ARG C 3 318 ? 110.081 106.381 92.995 1.00 30.53 337 ARG A O 1
ATOM 3182 N N . LEU C 3 319 ? 111.305 107.809 94.193 1.00 29.75 338 LEU A N 1
ATOM 3183 C CA . LEU C 3 319 ? 110.464 108.947 93.789 1.00 30.63 338 LEU A CA 1
ATOM 3184 C C . LEU C 3 319 ? 110.501 109.138 92.253 1.00 31.75 338 LEU A C 1
ATOM 3185 O O . LEU C 3 319 ? 109.467 109.328 91.619 1.00 28.71 338 LEU A O 1
ATOM 3190 N N . LEU C 3 320 ? 111.705 109.153 91.680 1.00 26.65 339 LEU A N 1
ATOM 3191 C CA . LEU C 3 320 ? 111.890 109.377 90.238 1.00 26.67 339 LEU A CA 1
ATOM 3192 C C . LEU C 3 320 ? 111.257 108.274 89.387 1.00 31.43 339 LEU A C 1
ATOM 3193 O O . LEU C 3 320 ? 110.700 108.517 88.310 1.00 29.56 339 LEU A O 1
ATOM 3198 N N . GLU C 3 321 ? 111.343 107.052 89.881 1.00 32.24 340 GLU A N 1
ATOM 3199 C CA . GLU C 3 321 ? 110.768 105.939 89.169 1.00 35.05 340 GLU A CA 1
ATOM 3200 C C . GLU C 3 321 ? 109.301 105.804 89.613 1.00 50.38 340 GLU A C 1
ATOM 3201 O O . GLU C 3 321 ? 108.591 104.933 89.141 1.00 48.54 340 GLU A O 1
ATOM 3207 N N . ASP C 3 322 ? 108.882 106.754 90.472 1.00 59.02 341 ASP A N 1
ATOM 3208 C CA . ASP C 3 322 ? 107.532 106.897 91.106 1.00 62.01 341 ASP A CA 1
ATOM 3209 C C . ASP C 3 322 ? 107.142 105.641 91.821 1.00 81.08 341 ASP A C 1
ATOM 3210 O O . ASP C 3 322 ? 106.364 104.837 91.302 1.00 86.11 341 ASP A O 1
ATOM 3215 N N . GLY C 3 323 ? 107.763 105.415 92.977 1.00 79.37 342 GLY A N 1
ATOM 3216 C CA . GLY C 3 323 ? 107.632 104.148 93.665 1.00 76.84 342 GLY A CA 1
ATOM 3217 C C . GLY C 3 323 ? 108.406 103.388 92.592 1.00 80.31 342 GLY A C 1
ATOM 3218 O O . GLY C 3 323 ? 109.636 103.316 92.618 1.00 77.22 342 GLY A O 1
ATOM 3219 N N . ASP C 3 324 ? 107.665 102.979 91.570 1.00 81.00 343 ASP A N 1
ATOM 3220 C CA . ASP C 3 324 ? 108.177 102.331 90.384 1.00 89.87 343 ASP A CA 1
ATOM 3221 C C . ASP C 3 324 ? 106.980 101.644 89.722 1.00 100.00 343 ASP A C 1
ATOM 3222 O O . ASP C 3 324 ? 105.946 102.317 89.533 1.00 100.00 343 ASP A O 1
#

B-factor: mean 44.8, std 21.02, range [16.77, 100.0]

Nearest PDB structures (foldseek):
  1f44-assembly1_A  TM=1.003E+00  e=2.839E-51  Punavirus P1
  1drg-assembly1_A  TM=9.943E-01  e=3.578E-47  Punavirus P1
  2crx-assembly1_B-2  TM=9.293E-01  e=1.002E-44  Punavirus P1
  5u91-assembly1_F  TM=9.508E-01  e=7.183E-42  synthetic construct
  7rhz-assembly1_B  TM=9.039E-01  e=1.605E-38  Punavirus P1

Sequence (316 aa):
SDEVRKNLMDMFRDRQAFSEHTWKMLLSVCRSWAAWCKLNNRKWFPAEPEDVRDYLLYLQARGLAVKTIQQHLGQLNMLHRRSGLPRPSDSNAVSLVMRRIRKENVDAGERAKQALAFERTDFDQVRSLMENSDRCQDIRNLAFLGIAYNTLLRIAEIARIRVKDISRTDGGRMLIHIGRGVEKALSLGVTKLVERWISVSGVADDPNNYLFCRVRKNGVAAPSATSQLSTRALEGIFEATHRLIYGAKDDSGQRYLAWSGHSARVGAARDMARAGVSIPEIMQAGGWTNVNIVMNFIRNLDSETGAMVRLLEDGD

Secondary structure (DSSP, 8-state):
-TTTHHHHHS--S-GGGS-HHHHHHHHHHHHHHHHHHHHTT--TTTTPHHHHHHHHHHHHHTT--HHHHHHHHHHHHHHHHHTT---GGGSHHHHHHHHHHHHHHHHTT-----PPP--HHHHHHHHHHHTT---HHHHHHHHHHHHHHHH---HHHHHH-BGGGEEE-GGG-EEEEE---EEEEPPHHHHHHHHHHHHHH-GGGSTTSBSS--B-TTS-B---SS-PPPHHHHHHHHHHHHHHHH-SPPTT--TTSS--TTHHHHHHHHHHHHTT--HHHHHHHHT---HHHHHHHTTT--S---HHHHHHTT--

Solvent-accessible surface area: 18468 Å² total; per-residue (Å²): 53,59,148,2,94,124,71,36,125,82,160,22,179,106,180,174,53,46,61,129,148,39,33,145,73,0,45,44,0,0,76,29,0,18,62,21,2,173,154,53,136,89,132,63,58,76,15,71,38,87,18,0,64,46,0,0,65,89,0,34,9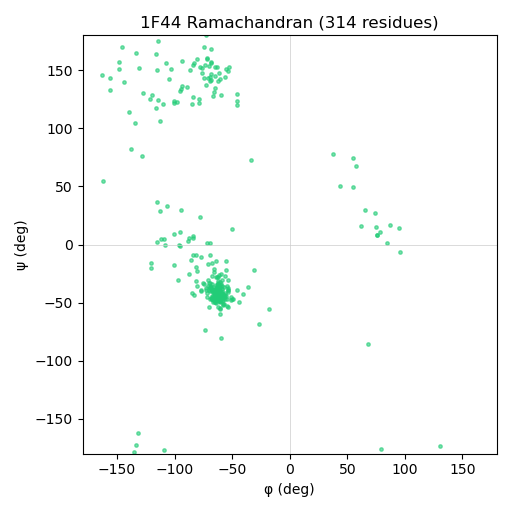3,125,66,44,61,33,128,48,0,65,66,16,15,30,10,0,20,16,16,3,136,105,65,68,57,116,69,7,22,109,28,124,22,0,54,79,10,8,134,104,0,105,97,77,17,69,97,69,46,90,144,45,126,28,5,66,12,0,23,132,102,19,9,57,70,0,65,72,100,18,86,125,24,123,134,19,58,22,12,22,6,6,0,0,0,0,0,3,33,43,2,5,13,109,24,27,34,1,3,125,4,68,21,124,30,29,57,126,44,114,62,33,70,3,36,0,73,20,49,243,38,82,94,21,57,2,50,102,29,7,5,147,22,0,62,87,0,28,87,78,9,22,0,51,130,57,75,65,10,16,0,2,4,125,28,147,222,131,37,98,20,48,52,26,27,128,64,73,13,64,54,149,39,0,52,21,7,0,61,52,6,20,160,104,38,120,39,76,135,84,146,64,72,118,201,80,48,13,5,27,8,67,0,1,34,2,0,6,0,24,22,32,22,64,78,62,50,58,64,91,113,4,21,152,31,8,56,29,133,61,74,116,107,0,72,92,28,13,94,62,72,71,56,152,46,15,55,125,86,119,123,139,98,114,53,152

Foldseek 3Di:
DCVLVVCLVPDDPDVVVDDPVLSVLLSVLLVLLVVVCVVVVHDSPPDDLVSLLVSLVVCVVVPDDLVVSCSSLVSNQVVDVVVPDHRSCVPVSNVVSNVVSVVVCVVVVDDDDAAAACAPVNLVVLCVVQVVDPQLLSLQLNLLLQCCQQQVDFLVQLQQFFQLQWDADPPRWIWGFGPCTDIGTGDPVSSVSLVVNCVVQVLVVPRLWRSHADQDPVSHTDTDNPDTDDSVVVQVSQQVSQCVVVNDFDPPPDPNSTGGRNRSSLHNLLVCVLVVNDQVVSCVSNVHDDSVVSCVSNVCNDDDSPPVVCVVVVVD